Protein AF-C2ESM5-F1 (afdb_monomer_lite)

Structure (mmCIF, N/CA/C/O backbone):
data_AF-C2ESM5-F1
#
_entry.id   AF-C2ESM5-F1
#
loop_
_atom_site.group_PDB
_atom_site.id
_atom_site.type_symbol
_atom_site.label_atom_id
_atom_site.label_alt_id
_atom_site.label_comp_id
_atom_site.label_asym_id
_atom_site.label_entity_id
_atom_site.label_seq_id
_atom_site.pdbx_PDB_ins_code
_atom_site.Cartn_x
_atom_site.Cartn_y
_atom_site.Cartn_z
_atom_site.occupancy
_atom_site.B_iso_or_equiv
_atom_site.auth_seq_id
_atom_site.auth_comp_id
_atom_site.auth_asym_id
_atom_site.auth_atom_id
_atom_site.pdbx_PDB_model_num
ATOM 1 N N . GLU A 1 1 ? 14.177 3.816 -12.856 1.00 39.50 1 GLU A N 1
ATOM 2 C CA . GLU A 1 1 ? 12.996 2.962 -13.082 1.00 39.50 1 GLU A CA 1
ATOM 3 C C . GLU A 1 1 ? 13.364 1.486 -13.180 1.00 39.50 1 GLU A C 1
ATOM 5 O O . GLU A 1 1 ? 13.069 0.738 -12.259 1.00 39.50 1 GLU A O 1
ATOM 10 N N . ILE A 1 2 ? 14.158 1.092 -14.179 1.00 38.25 2 ILE A N 1
ATOM 11 C CA . ILE A 1 2 ? 14.708 -0.271 -14.334 1.00 38.25 2 ILE A CA 1
ATOM 12 C C . ILE A 1 2 ? 15.384 -0.788 -13.052 1.00 38.25 2 ILE A C 1
ATOM 14 O O . ILE A 1 2 ? 15.020 -1.842 -12.547 1.00 38.25 2 ILE A O 1
ATOM 18 N N . THR A 1 3 ? 16.291 -0.007 -12.456 1.00 39.34 3 THR A N 1
ATOM 19 C CA . THR A 1 3 ? 16.973 -0.348 -11.191 1.00 39.34 3 THR A CA 1
ATOM 20 C C . THR A 1 3 ? 16.006 -0.609 -10.033 1.00 39.34 3 THR A C 1
ATOM 22 O O . THR A 1 3 ? 16.264 -1.469 -9.200 1.00 39.34 3 THR A O 1
ATOM 25 N N . LYS A 1 4 ? 14.874 0.103 -9.986 1.00 45.97 4 LYS A N 1
ATOM 26 C CA . LYS A 1 4 ? 13.872 -0.027 -8.917 1.00 45.97 4 LYS A CA 1
ATOM 27 C C . LYS A 1 4 ? 12.999 -1.266 -9.112 1.00 45.97 4 LYS A C 1
ATOM 29 O O . LYS A 1 4 ? 12.743 -1.984 -8.154 1.00 45.97 4 LYS A O 1
ATOM 34 N N . ARG A 1 5 ? 12.614 -1.560 -10.357 1.00 46.03 5 ARG A N 1
ATOM 35 C CA . ARG A 1 5 ? 11.872 -2.779 -10.722 1.00 46.03 5 ARG A CA 1
ATOM 36 C C . ARG A 1 5 ? 12.695 -4.039 -10.467 1.00 46.03 5 ARG A C 1
ATOM 38 O O . ARG A 1 5 ? 12.183 -5.011 -9.931 1.00 46.03 5 ARG A O 1
ATOM 45 N N . VAL A 1 6 ? 13.986 -3.986 -10.778 1.00 47.25 6 VAL A N 1
ATOM 46 C CA . VAL A 1 6 ? 14.936 -5.058 -10.470 1.00 47.25 6 VAL A CA 1
ATOM 47 C C . VAL A 1 6 ? 15.104 -5.247 -8.956 1.00 47.25 6 VAL A C 1
ATOM 49 O O . VAL A 1 6 ? 15.044 -6.376 -8.480 1.00 47.25 6 VAL A O 1
ATOM 52 N N . TYR A 1 7 ? 15.212 -4.150 -8.199 1.00 42.75 7 TYR A N 1
ATOM 53 C CA . TYR A 1 7 ? 15.264 -4.185 -6.736 1.00 42.75 7 TYR A CA 1
ATOM 54 C C . TYR A 1 7 ? 14.009 -4.828 -6.117 1.00 42.75 7 TYR A C 1
ATOM 56 O O . TYR A 1 7 ? 14.129 -5.649 -5.216 1.00 42.75 7 TYR A O 1
ATOM 64 N N . TYR A 1 8 ? 12.810 -4.531 -6.623 1.00 40.31 8 TYR A N 1
ATOM 65 C CA . TYR A 1 8 ? 11.554 -5.091 -6.104 1.00 40.31 8 TYR A CA 1
ATOM 66 C C . TYR A 1 8 ? 11.393 -6.599 -6.381 1.00 40.31 8 TYR A C 1
ATOM 68 O O . TYR A 1 8 ? 11.046 -7.359 -5.481 1.00 40.31 8 TYR A O 1
ATOM 76 N N . LEU A 1 9 ? 11.737 -7.058 -7.593 1.00 43.22 9 LEU A N 1
ATOM 77 C CA . LEU A 1 9 ? 11.707 -8.485 -7.962 1.00 43.22 9 LEU A CA 1
ATOM 78 C C . LEU A 1 9 ? 12.625 -9.351 -7.074 1.00 43.22 9 LEU A C 1
ATOM 80 O O . LEU A 1 9 ? 12.393 -10.548 -6.932 1.00 43.22 9 LEU A O 1
ATOM 84 N N . SER A 1 10 ? 13.654 -8.750 -6.465 1.00 37.94 10 SER A N 1
ATOM 85 C CA . SER A 1 10 ? 14.583 -9.435 -5.557 1.00 37.94 10 SER A CA 1
ATOM 86 C C . SER A 1 10 ? 14.036 -9.676 -4.140 1.00 37.94 10 SER A C 1
ATOM 88 O O . SER A 1 10 ? 14.594 -10.503 -3.423 1.00 37.94 10 SER A O 1
ATOM 90 N N . PHE A 1 11 ? 12.957 -8.984 -3.743 1.00 35.16 11 PHE A N 1
ATOM 91 C CA . PHE A 1 11 ? 12.347 -9.097 -2.410 1.00 35.16 11 PHE A CA 1
ATOM 92 C C . PHE A 1 11 ? 11.168 -10.078 -2.349 1.00 35.16 11 PHE A C 1
ATOM 94 O O . PHE A 1 11 ? 10.986 -10.713 -1.314 1.00 35.16 11 PHE A O 1
ATOM 101 N N . GLU A 1 12 ? 10.372 -10.207 -3.416 1.00 32.41 12 GLU A N 1
ATOM 102 C CA . GLU A 1 12 ? 9.127 -10.998 -3.370 1.00 32.41 12 GLU A CA 1
ATOM 103 C C . GLU A 1 12 ? 9.274 -12.463 -3.797 1.00 32.41 12 GLU A C 1
ATOM 105 O O . GLU A 1 12 ? 8.459 -13.295 -3.406 1.00 32.41 12 GLU A O 1
ATOM 110 N N . ALA A 1 13 ? 10.334 -12.826 -4.521 1.00 36.44 13 ALA A N 1
ATOM 111 C CA . ALA A 1 13 ? 10.610 -14.228 -4.814 1.00 36.44 13 ALA A CA 1
ATOM 112 C C . ALA A 1 13 ? 11.201 -14.910 -3.566 1.00 36.44 13 ALA A C 1
ATOM 114 O O . ALA A 1 13 ? 12.369 -14.711 -3.221 1.00 36.44 13 ALA A O 1
ATOM 115 N N . GLY A 1 14 ? 10.385 -15.707 -2.870 1.00 35.06 14 GLY A N 1
ATOM 116 C CA . GLY A 1 14 ? 10.792 -16.434 -1.668 1.00 35.06 14 GLY A CA 1
ATOM 117 C C . GLY A 1 14 ? 12.048 -17.281 -1.901 1.00 35.06 14 GLY A C 1
ATOM 118 O O . GLY A 1 14 ? 12.053 -18.220 -2.697 1.00 35.06 14 GLY A O 1
ATOM 119 N N . TRP A 1 15 ? 13.127 -16.954 -1.188 1.00 36.97 15 TRP A N 1
ATOM 120 C CA . TRP A 1 15 ? 14.398 -17.672 -1.266 1.00 36.97 15 TRP A CA 1
ATOM 121 C C . TRP A 1 15 ? 14.237 -19.114 -0.760 1.00 36.97 15 TRP A C 1
ATOM 123 O O . TRP A 1 15 ? 13.914 -19.345 0.406 1.00 36.97 15 TRP A O 1
ATOM 133 N N . LEU A 1 16 ? 14.487 -20.102 -1.624 1.00 43.94 16 LEU A N 1
ATOM 134 C CA . LEU A 1 16 ? 14.562 -21.511 -1.226 1.00 43.94 16 LEU A CA 1
ATOM 135 C C . LEU A 1 16 ? 15.959 -21.844 -0.669 1.00 43.94 16 LEU A C 1
ATOM 137 O O . LEU A 1 16 ? 16.937 -21.247 -1.118 1.00 43.94 16 LEU A O 1
ATOM 141 N N . PRO A 1 17 ? 16.092 -22.810 0.260 1.00 41.88 17 PRO A N 1
ATOM 142 C CA . PRO A 1 17 ? 17.395 -23.294 0.719 1.00 41.88 17 PRO A CA 1
ATOM 143 C C . PRO A 1 17 ? 18.265 -23.786 -0.456 1.00 41.88 17 PRO A C 1
ATOM 145 O O . PRO A 1 17 ? 17.702 -24.393 -1.370 1.00 41.88 17 PRO A O 1
ATOM 148 N N . PRO A 1 18 ? 19.594 -23.559 -0.461 1.00 45.59 18 PRO A N 1
ATOM 149 C CA . PRO A 1 18 ? 20.485 -23.824 -1.604 1.00 45.59 18 PRO A CA 1
ATOM 150 C C . PRO A 1 18 ? 20.344 -25.222 -2.220 1.00 45.59 18 PRO A C 1
ATOM 152 O O . PRO A 1 18 ? 20.341 -25.385 -3.434 1.00 45.59 18 PRO A O 1
ATOM 155 N N . GLU A 1 19 ? 20.155 -26.235 -1.383 1.00 50.03 19 GLU A N 1
ATOM 156 C CA . GLU A 1 19 ? 19.961 -27.636 -1.757 1.00 50.03 19 GLU A CA 1
ATOM 157 C C . GLU A 1 19 ? 18.614 -27.932 -2.438 1.00 50.03 19 GLU A C 1
ATOM 159 O O . GLU A 1 19 ? 18.457 -28.965 -3.087 1.00 50.03 19 GLU A O 1
ATOM 164 N N . LYS A 1 20 ? 17.638 -27.029 -2.306 1.00 47.56 20 LYS A N 1
ATOM 165 C CA . LYS A 1 20 ? 16.335 -27.072 -2.988 1.00 47.56 20 LYS A CA 1
ATOM 166 C C . LYS A 1 20 ? 16.277 -26.128 -4.187 1.00 47.56 20 LYS A C 1
ATOM 168 O O . LYS A 1 20 ? 15.258 -26.080 -4.876 1.00 47.56 20 LYS A O 1
ATOM 173 N N . GLN A 1 21 ? 17.347 -25.380 -4.445 1.00 48.19 21 GLN A N 1
ATOM 174 C CA . GLN A 1 21 ? 17.435 -24.526 -5.615 1.00 48.19 21 GLN A CA 1
ATOM 175 C C . GLN A 1 21 ? 17.804 -25.373 -6.837 1.00 48.19 21 GLN A C 1
ATOM 177 O O . GLN A 1 21 ? 18.816 -26.066 -6.867 1.00 48.19 21 GLN A O 1
ATOM 182 N N . LYS A 1 22 ? 16.964 -25.313 -7.877 1.00 40.19 22 LYS A N 1
ATOM 183 C CA . LYS A 1 22 ? 17.134 -26.073 -9.130 1.00 40.19 22 LYS A CA 1
ATOM 184 C C . LYS A 1 22 ? 18.433 -25.729 -9.881 1.00 40.19 22 LYS A C 1
ATOM 186 O O . LYS A 1 22 ? 18.884 -26.515 -10.710 1.00 40.19 22 LYS A O 1
ATOM 191 N N . TYR A 1 23 ? 19.034 -24.575 -9.589 1.00 41.31 23 TYR A N 1
ATOM 192 C CA . TYR A 1 23 ? 20.282 -24.089 -10.173 1.00 41.31 23 TYR A CA 1
ATOM 193 C C . TYR A 1 23 ? 21.218 -23.571 -9.070 1.00 41.31 23 TYR A C 1
ATOM 195 O O . TYR A 1 23 ? 20.756 -23.138 -8.018 1.00 41.31 23 TYR A O 1
ATOM 203 N N . ASN A 1 24 ? 22.536 -23.607 -9.297 1.00 44.03 24 ASN A N 1
ATOM 204 C CA . ASN A 1 24 ? 23.520 -23.132 -8.322 1.00 44.03 24 ASN A CA 1
ATOM 205 C C . ASN A 1 24 ? 23.607 -21.598 -8.333 1.00 44.03 24 ASN A C 1
ATOM 207 O O . ASN A 1 24 ? 24.351 -21.003 -9.115 1.00 44.03 24 ASN A O 1
ATOM 211 N N . TYR A 1 25 ? 22.863 -20.966 -7.432 1.00 44.00 25 TYR A N 1
ATOM 212 C CA . TYR A 1 25 ? 22.854 -19.518 -7.252 1.00 44.00 25 TYR A CA 1
ATOM 213 C C . TYR A 1 25 ? 23.960 -19.003 -6.314 1.00 44.00 25 TYR A C 1
ATOM 215 O O . TYR A 1 25 ? 23.991 -17.813 -6.015 1.00 44.00 25 TYR A O 1
ATOM 223 N N . GLY A 1 26 ? 24.928 -19.838 -5.904 1.00 41.69 26 GLY A N 1
ATOM 224 C CA . GLY A 1 26 ? 26.136 -19.386 -5.191 1.00 41.69 26 GLY A CA 1
ATOM 225 C C . GLY A 1 26 ? 26.963 -18.361 -5.984 1.00 41.69 26 GLY A C 1
ATOM 226 O O . GLY A 1 26 ? 27.723 -17.590 -5.411 1.00 41.69 26 GLY A O 1
ATOM 227 N N . ILE A 1 27 ? 26.739 -18.285 -7.299 1.00 39.19 27 ILE A N 1
ATOM 228 C CA . ILE A 1 27 ? 27.307 -17.286 -8.216 1.00 39.19 27 ILE A CA 1
ATOM 229 C C . ILE A 1 27 ? 26.660 -15.892 -8.016 1.00 39.19 27 ILE A C 1
ATOM 231 O O . ILE A 1 27 ? 27.228 -14.881 -8.417 1.00 39.19 27 ILE A O 1
ATOM 235 N N . LEU A 1 28 ? 25.499 -15.810 -7.351 1.00 41.00 28 LEU A N 1
ATOM 236 C CA . LEU A 1 28 ? 24.749 -14.576 -7.068 1.00 41.00 28 LEU A CA 1
ATOM 237 C C . LEU A 1 28 ? 25.137 -13.902 -5.740 1.00 41.00 28 LEU A C 1
ATOM 239 O O . LEU A 1 28 ? 24.476 -12.952 -5.319 1.00 41.00 28 LEU A O 1
ATOM 243 N N . GLN A 1 29 ? 26.220 -14.349 -5.090 1.00 42.16 29 GLN A N 1
ATOM 244 C CA . GLN A 1 29 ? 26.733 -13.756 -3.847 1.00 42.16 29 GLN A CA 1
ATOM 245 C C . GLN A 1 29 ? 27.187 -12.289 -3.981 1.00 42.16 29 GLN A C 1
ATOM 247 O O . GLN A 1 29 ? 27.444 -11.655 -2.964 1.00 42.16 29 GLN A O 1
ATOM 252 N N . ASN A 1 30 ? 27.209 -11.709 -5.188 1.00 43.78 30 ASN A N 1
ATOM 253 C CA . ASN A 1 30 ? 27.443 -10.281 -5.401 1.00 43.78 30 ASN A CA 1
ATOM 254 C C . ASN A 1 30 ? 26.288 -9.640 -6.193 1.00 43.78 30 ASN A C 1
ATOM 256 O O . ASN A 1 30 ? 26.300 -9.571 -7.416 1.00 43.78 30 ASN A O 1
ATOM 260 N N . ASN A 1 31 ? 25.290 -9.175 -5.437 1.00 47.72 31 ASN A N 1
ATOM 261 C CA . ASN A 1 31 ? 24.184 -8.284 -5.809 1.00 47.72 31 ASN A CA 1
ATOM 262 C C . ASN A 1 31 ? 23.384 -8.673 -7.076 1.00 47.72 31 ASN A C 1
ATOM 264 O O . ASN A 1 31 ? 23.619 -8.176 -8.176 1.00 47.72 31 ASN A O 1
ATOM 268 N N . ILE A 1 32 ? 22.356 -9.508 -6.884 1.00 51.06 32 ILE A N 1
ATOM 269 C CA . ILE A 1 32 ? 21.339 -9.915 -7.880 1.00 51.06 32 ILE A CA 1
ATOM 270 C C . ILE A 1 32 ? 20.822 -8.736 -8.720 1.00 51.06 32 ILE A C 1
ATOM 272 O O . ILE A 1 32 ? 20.601 -8.871 -9.928 1.00 51.06 32 ILE A O 1
ATOM 276 N N . ASN A 1 33 ? 20.697 -7.562 -8.098 1.00 52.62 33 ASN A N 1
ATOM 277 C CA . ASN A 1 33 ? 20.173 -6.374 -8.753 1.00 52.62 33 ASN A CA 1
ATOM 278 C C . ASN A 1 33 ? 21.086 -5.855 -9.865 1.00 52.62 33 ASN A C 1
ATOM 280 O O . ASN A 1 33 ? 20.608 -5.389 -10.895 1.00 52.62 33 ASN A O 1
ATOM 284 N N . ASP A 1 34 ? 22.397 -5.992 -9.700 1.00 52.31 34 ASP A N 1
ATOM 285 C CA . ASP A 1 34 ? 23.376 -5.512 -10.669 1.00 52.31 34 ASP A CA 1
ATOM 286 C C . ASP A 1 34 ? 23.364 -6.352 -11.949 1.00 52.31 34 ASP A C 1
ATOM 288 O O . ASP A 1 34 ? 23.527 -5.821 -13.046 1.00 52.31 34 ASP A O 1
ATOM 292 N N . HIS A 1 35 ? 23.151 -7.663 -11.829 1.00 58.19 35 HIS A N 1
ATOM 293 C CA . HIS A 1 35 ? 23.185 -8.582 -12.964 1.00 58.19 35 HIS A CA 1
ATOM 294 C C . HIS A 1 35 ? 21.905 -8.551 -13.793 1.00 58.19 35 HIS A C 1
ATOM 296 O O . HIS A 1 35 ? 21.992 -8.489 -15.018 1.00 58.19 35 HIS A O 1
ATOM 302 N N . ILE A 1 36 ? 20.730 -8.522 -13.154 1.00 63.62 36 ILE A N 1
ATOM 303 C CA . ILE A 1 36 ? 19.463 -8.345 -13.878 1.00 63.62 36 ILE A CA 1
ATOM 304 C C . ILE A 1 36 ? 19.449 -6.965 -14.544 1.00 63.62 36 ILE A C 1
ATOM 306 O O . ILE A 1 36 ? 19.093 -6.855 -15.713 1.00 63.62 36 ILE A O 1
ATOM 310 N N . TYR A 1 37 ? 19.919 -5.925 -13.849 1.00 58.34 37 TYR A N 1
ATOM 311 C CA . TYR A 1 37 ? 20.065 -4.595 -14.434 1.00 58.34 37 TYR A CA 1
ATOM 312 C C . TYR A 1 37 ? 20.996 -4.601 -15.655 1.00 58.34 37 TYR A C 1
ATOM 314 O O . TYR A 1 37 ? 20.597 -4.140 -16.722 1.00 58.34 37 TYR A O 1
ATOM 322 N N . LYS A 1 38 ? 22.204 -5.172 -15.540 1.00 60.78 38 LYS A N 1
ATOM 323 C CA . LYS A 1 38 ? 23.158 -5.279 -16.659 1.00 60.78 38 LYS A CA 1
ATOM 324 C C . LYS A 1 38 ? 22.580 -6.072 -17.832 1.00 60.78 38 LYS A C 1
ATOM 326 O O . LYS A 1 38 ? 22.761 -5.655 -18.970 1.00 60.78 38 LYS A O 1
ATOM 331 N N . ALA A 1 39 ? 21.862 -7.164 -17.567 1.00 69.00 39 ALA A N 1
ATOM 332 C CA . ALA A 1 39 ? 21.212 -7.967 -18.599 1.00 69.00 39 ALA A CA 1
ATOM 333 C C . ALA A 1 39 ? 20.108 -7.181 -19.320 1.00 69.00 39 ALA A C 1
ATOM 335 O O . ALA A 1 39 ? 20.087 -7.143 -20.546 1.00 69.00 39 ALA A O 1
ATOM 336 N N . VAL A 1 40 ? 19.237 -6.495 -18.572 1.00 69.88 40 VAL A N 1
ATOM 337 C CA . VAL A 1 40 ? 18.167 -5.676 -19.157 1.00 69.88 40 VAL A CA 1
ATOM 338 C C . VAL A 1 40 ? 18.746 -4.526 -19.979 1.00 69.88 40 VAL A C 1
ATOM 340 O O . VAL A 1 40 ? 18.293 -4.297 -21.094 1.00 69.88 40 VAL A O 1
ATOM 343 N N . VAL A 1 41 ? 19.768 -3.829 -19.473 1.00 61.31 41 VAL A N 1
ATOM 344 C CA . VAL A 1 41 ? 20.436 -2.731 -20.194 1.00 61.31 41 VAL A CA 1
ATOM 345 C C . VAL A 1 41 ? 21.132 -3.233 -21.458 1.00 61.31 41 VAL A C 1
ATOM 347 O O . VAL A 1 41 ? 21.043 -2.586 -22.500 1.00 61.31 41 VAL A O 1
ATOM 350 N N . TYR A 1 42 ? 21.808 -4.381 -21.390 1.00 71.69 42 TYR A N 1
ATOM 351 C CA . TYR A 1 42 ? 22.447 -4.994 -22.551 1.00 71.69 42 TYR A CA 1
ATOM 352 C C . TYR A 1 42 ? 21.422 -5.320 -23.645 1.00 71.69 42 TYR A C 1
ATOM 354 O O . TYR A 1 42 ? 21.582 -4.876 -24.780 1.00 71.69 42 TYR A O 1
ATOM 362 N N . GLU A 1 43 ? 20.344 -6.021 -23.293 1.00 75.25 43 GLU A N 1
ATOM 363 C CA . GLU A 1 43 ? 19.262 -6.380 -24.218 1.00 75.25 43 GLU A CA 1
ATOM 364 C C . GLU A 1 43 ? 18.551 -5.148 -24.785 1.00 75.25 43 GLU A C 1
ATOM 366 O O . GLU A 1 43 ? 18.236 -5.097 -25.973 1.00 75.25 43 GLU A O 1
ATOM 371 N N . LEU A 1 44 ? 18.338 -4.124 -23.955 1.00 69.69 44 LEU A N 1
ATOM 372 C CA . LEU A 1 44 ? 17.719 -2.875 -24.381 1.00 69.69 44 LEU A CA 1
ATOM 373 C C . LEU A 1 44 ? 18.590 -2.169 -25.424 1.00 69.69 44 LEU A C 1
ATOM 375 O O . LEU A 1 44 ? 18.081 -1.777 -26.469 1.00 69.69 44 LEU A O 1
ATOM 379 N N . ASN A 1 45 ? 19.901 -2.074 -25.189 1.00 65.44 45 ASN A N 1
ATOM 380 C CA . ASN A 1 45 ? 20.834 -1.486 -26.150 1.00 65.44 45 ASN A CA 1
ATOM 381 C C . ASN A 1 45 ? 20.862 -2.256 -27.475 1.00 65.44 45 ASN A C 1
ATOM 383 O O . ASN A 1 45 ? 20.897 -1.631 -28.528 1.00 65.44 45 ASN A O 1
ATOM 387 N N . GLN A 1 46 ? 20.812 -3.592 -27.448 1.00 76.56 46 GLN A N 1
ATOM 388 C CA . GLN A 1 46 ? 20.755 -4.388 -28.680 1.00 76.56 46 GLN A CA 1
ATOM 389 C C . GLN A 1 46 ? 19.476 -4.114 -29.485 1.00 76.56 46 GLN A C 1
ATOM 391 O O . GLN A 1 46 ? 19.535 -3.976 -30.705 1.00 76.56 46 GLN A O 1
ATOM 396 N N . ARG A 1 47 ? 18.324 -3.996 -28.812 1.00 76.62 47 ARG A N 1
ATOM 397 C CA . ARG A 1 47 ? 17.026 -3.770 -29.472 1.00 76.62 47 ARG A CA 1
ATOM 398 C C . ARG A 1 47 ? 16.855 -2.342 -29.978 1.00 76.62 47 ARG A C 1
ATOM 400 O O . ARG A 1 47 ? 16.320 -2.152 -31.061 1.00 76.62 47 ARG A O 1
ATOM 407 N N . LEU A 1 48 ? 17.351 -1.350 -29.240 1.00 71.06 48 LEU A N 1
ATOM 408 C CA . LEU A 1 48 ? 17.282 0.058 -29.646 1.00 71.06 48 LEU A CA 1
ATOM 409 C C . LEU A 1 48 ? 18.102 0.361 -30.909 1.00 71.06 48 LEU A C 1
ATOM 411 O O . LEU A 1 48 ? 17.792 1.315 -31.613 1.00 71.06 48 LEU A O 1
ATOM 415 N N . VAL A 1 49 ? 19.133 -0.436 -31.211 1.00 73.44 49 VAL A N 1
ATOM 416 C CA . VAL A 1 49 ? 19.942 -0.270 -32.432 1.00 73.44 49 VAL A CA 1
ATOM 417 C C . VAL A 1 49 ? 19.158 -0.638 -33.696 1.00 73.44 49 VAL A C 1
ATOM 419 O O . VAL A 1 49 ? 19.429 -0.075 -34.750 1.00 73.44 49 VAL A O 1
ATOM 422 N N . ASN A 1 50 ? 18.184 -1.547 -33.596 1.00 77.12 50 ASN A N 1
ATOM 423 C CA . ASN A 1 50 ? 17.380 -2.029 -34.720 1.00 77.12 50 ASN A CA 1
ATOM 424 C C . ASN A 1 50 ? 15.911 -2.166 -34.295 1.00 77.12 50 ASN A C 1
ATOM 426 O O . ASN A 1 50 ? 15.422 -3.277 -34.072 1.00 77.12 50 ASN A O 1
ATOM 430 N N . LEU A 1 51 ? 15.217 -1.035 -34.172 1.00 76.44 51 LEU A N 1
ATOM 431 C CA . LEU A 1 51 ? 13.795 -1.025 -33.840 1.00 76.44 51 LEU A CA 1
ATOM 432 C C . LEU A 1 51 ? 12.950 -1.457 -35.040 1.00 76.44 51 LEU A C 1
ATOM 434 O O . LEU A 1 51 ? 13.182 -1.038 -36.174 1.00 76.44 51 LEU A O 1
ATOM 438 N N . SER A 1 52 ? 11.954 -2.305 -34.788 1.00 83.94 52 SER A N 1
ATOM 439 C CA . SER A 1 52 ? 10.884 -2.528 -35.758 1.00 83.94 52 SER A CA 1
ATOM 440 C C . SER A 1 52 ? 9.873 -1.379 -35.688 1.00 83.94 52 SER A C 1
ATOM 442 O O . SER A 1 52 ? 9.724 -0.756 -34.641 1.00 83.94 52 SER A O 1
ATOM 444 N N . GLY A 1 53 ? 9.111 -1.134 -36.760 1.00 80.81 53 GLY A N 1
ATOM 445 C CA . GLY A 1 53 ? 8.064 -0.098 -36.738 1.00 80.81 53 GLY A CA 1
ATOM 446 C C . GLY A 1 53 ? 6.980 -0.330 -35.669 1.00 80.81 53 GLY A C 1
ATOM 447 O O . GLY A 1 53 ? 6.376 0.621 -35.188 1.00 80.81 53 GLY A O 1
ATOM 448 N N . LEU A 1 54 ? 6.770 -1.586 -35.254 1.00 83.75 54 LEU A N 1
ATOM 449 C CA . LEU A 1 54 ? 5.919 -1.937 -34.110 1.00 83.75 54 LEU A CA 1
ATOM 450 C C . LEU A 1 54 ? 6.558 -1.521 -32.780 1.00 83.75 54 LEU A C 1
ATOM 452 O O . LEU A 1 54 ? 5.885 -0.918 -31.954 1.00 83.75 54 LEU A O 1
ATOM 456 N N . ASP A 1 55 ? 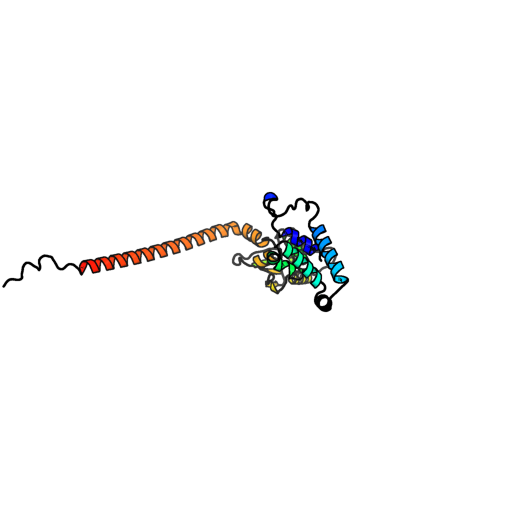7.852 -1.795 -32.585 1.00 74.88 55 ASP A N 1
ATOM 457 C CA . ASP A 1 55 ? 8.552 -1.384 -31.362 1.00 74.88 55 ASP A CA 1
ATOM 458 C C . ASP A 1 55 ? 8.655 0.153 -31.263 1.00 74.88 55 ASP A C 1
ATOM 460 O O . ASP A 1 55 ? 8.593 0.700 -30.166 1.00 74.88 55 ASP A O 1
ATOM 464 N N . GLU A 1 56 ? 8.778 0.865 -32.390 1.00 71.00 56 GLU A N 1
ATOM 465 C CA . GLU A 1 56 ? 8.733 2.334 -32.425 1.00 71.00 56 GLU A CA 1
ATOM 466 C C . GLU A 1 56 ? 7.372 2.872 -31.970 1.00 71.00 56 GLU A C 1
ATOM 468 O O . GLU A 1 56 ? 7.317 3.781 -31.142 1.00 71.00 56 GLU A O 1
ATOM 473 N N . GLN A 1 57 ? 6.277 2.292 -32.468 1.00 72.69 57 GLN A N 1
ATOM 474 C CA . GLN A 1 57 ? 4.924 2.674 -32.070 1.00 72.69 57 GLN A CA 1
ATOM 475 C C . GLN A 1 57 ? 4.662 2.369 -30.586 1.00 72.69 57 GLN A C 1
ATOM 477 O O . GLN A 1 57 ? 4.201 3.241 -29.851 1.00 72.69 57 GLN A O 1
ATOM 482 N N . ASP A 1 58 ? 5.048 1.179 -30.119 1.00 70.50 58 ASP A N 1
ATOM 483 C CA . ASP A 1 58 ? 4.917 0.780 -28.715 1.00 70.50 58 ASP A CA 1
ATOM 484 C C . ASP A 1 58 ? 5.739 1.680 -27.776 1.00 70.50 58 ASP A C 1
ATOM 486 O O . ASP A 1 58 ? 5.342 1.907 -26.634 1.00 70.50 58 ASP A O 1
ATOM 490 N N . LEU A 1 59 ? 6.891 2.195 -28.220 1.00 62.09 59 LEU A N 1
ATOM 491 C CA . LEU A 1 59 ? 7.702 3.151 -27.457 1.00 62.09 59 LEU A CA 1
ATOM 492 C C . LEU A 1 59 ? 7.085 4.554 -27.400 1.00 62.09 59 LEU A C 1
ATOM 494 O O . LEU A 1 59 ? 7.274 5.250 -26.401 1.00 62.09 59 LEU A O 1
ATOM 498 N N . VAL A 1 60 ? 6.384 4.979 -28.455 1.00 59.03 60 VAL A N 1
ATOM 499 C CA . VAL A 1 60 ? 5.651 6.255 -28.477 1.00 59.03 60 VAL A CA 1
ATOM 500 C C . VAL A 1 60 ? 4.492 6.218 -27.481 1.00 59.03 60 VAL A C 1
ATOM 502 O O . VAL A 1 60 ? 4.308 7.176 -26.729 1.00 59.03 60 VAL A O 1
ATOM 505 N N . ASP A 1 61 ? 3.758 5.107 -27.441 1.00 58.69 61 ASP A N 1
ATOM 506 C CA . ASP A 1 61 ? 2.611 4.928 -26.547 1.00 58.69 61 ASP A CA 1
ATOM 507 C C . ASP A 1 61 ? 3.041 4.618 -25.099 1.00 58.69 61 ASP A C 1
ATOM 509 O O . ASP A 1 61 ? 2.414 5.067 -24.136 1.00 58.69 61 ASP A O 1
ATOM 513 N N . ASP A 1 62 ? 4.141 3.880 -24.926 1.00 62.22 62 ASP A N 1
ATOM 514 C CA . ASP A 1 62 ? 4.755 3.566 -23.639 1.00 62.22 62 ASP A CA 1
ATOM 515 C C . ASP A 1 62 ? 6.279 3.435 -23.762 1.00 62.22 62 ASP A C 1
ATOM 517 O O . ASP A 1 62 ? 6.818 2.393 -24.132 1.00 62.22 62 ASP A O 1
ATOM 521 N N . TYR A 1 63 ? 7.010 4.457 -23.323 1.00 62.38 63 TYR A N 1
ATOM 522 C CA . TYR A 1 63 ? 8.475 4.458 -23.378 1.00 62.38 63 TYR A CA 1
ATOM 523 C C . TYR A 1 63 ? 9.147 3.324 -22.565 1.00 62.38 63 TYR A C 1
ATOM 525 O O . TYR A 1 63 ? 10.346 3.082 -22.721 1.00 62.38 63 TYR A O 1
ATOM 533 N N . LEU A 1 64 ? 8.413 2.624 -21.684 1.00 65.50 64 LEU A N 1
ATOM 534 C CA . LEU A 1 64 ? 8.903 1.465 -20.926 1.00 65.50 64 LEU A CA 1
ATOM 535 C C . LEU A 1 64 ? 8.556 0.114 -21.571 1.00 65.50 64 LEU A C 1
ATOM 537 O O . LEU A 1 64 ? 8.957 -0.923 -21.029 1.00 65.50 64 LEU A O 1
ATOM 541 N N . SER A 1 65 ? 7.864 0.093 -22.709 1.00 73.50 65 SER A N 1
ATOM 542 C CA . SER A 1 65 ? 7.324 -1.112 -23.351 1.00 73.50 65 SER A CA 1
ATOM 543 C C . SER A 1 65 ? 8.403 -2.163 -23.621 1.00 73.50 65 SER A C 1
ATOM 545 O O . SER A 1 65 ? 8.296 -3.310 -23.172 1.00 73.50 65 SER A O 1
ATOM 547 N N . LEU A 1 66 ? 9.517 -1.757 -24.237 1.00 73.81 66 LEU A N 1
ATOM 548 C CA . LEU A 1 66 ? 10.668 -2.627 -24.501 1.00 73.81 66 LEU A CA 1
ATOM 549 C C . LEU A 1 66 ? 11.326 -3.152 -23.226 1.00 73.81 66 LEU A C 1
ATOM 551 O O . LEU A 1 66 ? 11.679 -4.328 -23.144 1.00 73.81 66 LEU A O 1
ATOM 555 N N . THR A 1 67 ? 11.459 -2.304 -22.207 1.00 74.19 67 THR A N 1
ATOM 556 C CA . THR A 1 67 ? 12.013 -2.720 -20.911 1.00 74.19 67 THR A CA 1
ATOM 557 C C . THR A 1 67 ? 11.123 -3.787 -20.277 1.00 74.19 67 THR A C 1
ATOM 559 O O . THR A 1 67 ? 11.623 -4.813 -19.815 1.00 74.19 67 THR A O 1
ATOM 562 N N . ARG A 1 68 ? 9.799 -3.581 -20.279 1.00 77.12 68 ARG A N 1
ATOM 563 C CA . ARG A 1 68 ? 8.836 -4.559 -19.755 1.00 77.12 68 ARG A CA 1
ATOM 564 C C . ARG A 1 68 ? 8.918 -5.877 -20.513 1.00 77.12 68 ARG A C 1
ATOM 566 O O . ARG A 1 68 ? 8.938 -6.927 -19.879 1.00 77.12 68 ARG A O 1
ATOM 573 N N . LYS A 1 69 ? 9.026 -5.832 -21.841 1.00 83.06 69 LYS A N 1
ATOM 574 C CA . LYS A 1 69 ? 9.187 -7.014 -22.700 1.00 83.06 69 LYS A CA 1
ATOM 575 C C . LYS A 1 69 ? 10.440 -7.816 -22.329 1.00 83.06 69 LYS A C 1
ATOM 577 O O . LYS A 1 69 ? 10.331 -9.007 -22.057 1.00 83.06 69 LYS A O 1
ATOM 582 N N . ILE A 1 70 ? 11.593 -7.157 -22.194 1.00 80.81 70 ILE A N 1
ATOM 583 C CA . ILE A 1 70 ? 12.857 -7.800 -21.792 1.00 80.81 70 ILE A CA 1
ATOM 584 C C . ILE A 1 70 ? 12.749 -8.429 -20.396 1.00 80.81 70 ILE A C 1
ATOM 586 O O . ILE A 1 70 ? 13.170 -9.566 -20.193 1.00 80.81 70 ILE A O 1
ATOM 590 N N . VAL A 1 71 ? 12.162 -7.716 -19.429 1.00 76.88 71 VAL A N 1
ATOM 591 C CA . VAL A 1 71 ? 11.977 -8.233 -18.063 1.00 76.88 71 VAL A CA 1
ATOM 592 C C . VAL A 1 71 ? 11.045 -9.447 -18.058 1.00 76.88 71 VAL A C 1
ATOM 594 O O . VAL A 1 71 ? 11.368 -10.448 -17.424 1.00 76.88 71 VAL A O 1
ATOM 597 N N . LYS A 1 72 ? 9.932 -9.411 -18.803 1.00 80.88 72 LYS A N 1
ATOM 598 C CA . LYS A 1 72 ? 9.020 -10.558 -18.949 1.00 80.88 72 LYS A CA 1
ATOM 599 C C . LYS A 1 72 ? 9.720 -11.768 -19.548 1.00 80.88 72 LYS A C 1
ATOM 601 O O . LYS A 1 72 ? 9.600 -12.858 -19.003 1.00 80.88 72 LYS A O 1
ATOM 606 N N . GLU A 1 73 ? 10.474 -11.581 -20.628 1.00 83.50 73 GLU A N 1
ATOM 607 C CA . GLU A 1 73 ? 11.243 -12.656 -21.261 1.00 83.50 73 GLU A CA 1
ATOM 608 C C . GLU A 1 73 ? 12.286 -13.249 -20.305 1.00 83.50 73 GLU A C 1
ATOM 610 O O . GLU A 1 73 ? 12.473 -14.465 -20.260 1.00 83.50 73 GLU A O 1
ATOM 615 N N . LEU A 1 74 ? 12.953 -12.405 -19.514 1.00 76.81 74 LEU A N 1
ATOM 616 C CA . LEU A 1 74 ? 13.914 -12.852 -18.513 1.00 76.81 74 LEU A CA 1
ATOM 617 C C . LEU A 1 74 ? 13.227 -13.674 -17.418 1.00 76.81 74 LEU A C 1
ATOM 619 O O . LEU A 1 74 ? 13.701 -14.755 -17.089 1.00 76.81 74 LEU A O 1
ATOM 623 N N . LEU A 1 75 ? 12.082 -13.225 -16.905 1.00 71.44 75 LEU A N 1
ATOM 6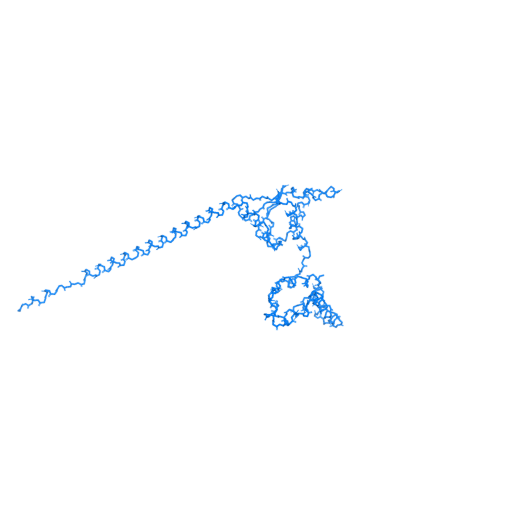24 C CA . LEU A 1 75 ? 11.325 -13.943 -15.875 1.00 71.44 75 LEU A CA 1
ATOM 625 C C . LEU A 1 75 ? 10.683 -15.232 -16.397 1.00 71.44 75 LEU A C 1
ATOM 627 O O . LEU A 1 75 ? 10.645 -16.226 -15.672 1.00 71.44 75 LEU A O 1
ATOM 631 N N . ALA A 1 76 ? 10.264 -15.260 -17.663 1.00 78.12 76 ALA A N 1
ATOM 632 C CA . ALA A 1 76 ? 9.789 -16.463 -18.341 1.00 78.12 76 ALA A CA 1
ATOM 633 C C . ALA A 1 76 ? 10.861 -17.561 -18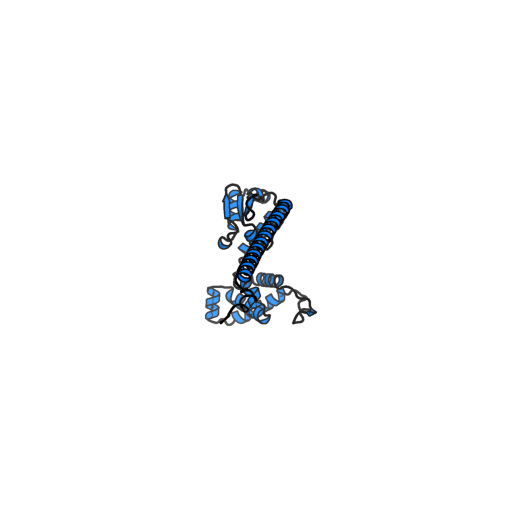.355 1.00 78.12 76 ALA A C 1
ATOM 635 O O . ALA A 1 76 ? 10.571 -18.713 -18.035 1.00 78.12 76 ALA A O 1
ATOM 636 N N . LYS A 1 77 ? 12.125 -17.200 -18.636 1.00 73.69 77 LYS A N 1
ATOM 637 C CA . LYS A 1 77 ? 13.265 -18.138 -18.601 1.00 73.69 77 LYS A CA 1
ATOM 638 C C . LYS A 1 77 ? 13.466 -18.779 -17.223 1.00 73.69 77 LYS A C 1
ATOM 640 O O . LYS A 1 77 ? 13.998 -19.884 -17.146 1.00 73.69 77 LYS A O 1
ATOM 645 N N . PHE A 1 78 ? 13.027 -18.113 -16.154 1.00 69.56 78 PHE A N 1
ATOM 646 C CA . PHE A 1 78 ? 13.100 -18.613 -14.779 1.00 69.56 78 PHE A CA 1
ATOM 647 C C . PHE A 1 78 ? 11.777 -19.194 -14.254 1.00 69.56 78 PHE A C 1
ATOM 649 O O . PHE A 1 78 ? 11.747 -19.672 -13.125 1.00 69.56 78 PHE A O 1
ATOM 656 N N . GLY A 1 79 ? 10.705 -19.202 -15.055 1.00 69.31 79 GLY A N 1
ATOM 657 C CA . GLY A 1 79 ? 9.389 -19.699 -14.638 1.00 69.31 79 GLY A CA 1
ATOM 658 C C . GLY A 1 79 ? 8.643 -18.788 -13.654 1.00 69.31 79 GLY A C 1
ATOM 659 O O . GLY A 1 79 ? 7.717 -19.251 -13.004 1.00 69.31 79 GLY A O 1
ATOM 660 N N . LEU A 1 80 ? 9.031 -17.513 -13.548 1.00 66.12 80 LEU A N 1
ATOM 661 C CA . LEU A 1 80 ? 8.473 -16.536 -12.594 1.00 66.12 80 LEU A CA 1
ATOM 662 C C . LEU A 1 80 ? 7.463 -15.568 -13.230 1.00 66.12 80 LEU A C 1
ATOM 664 O O . LEU A 1 80 ? 6.973 -14.647 -12.582 1.00 66.12 80 LEU A O 1
ATOM 668 N N . GLN A 1 81 ? 7.185 -15.727 -14.525 1.00 65.81 81 GLN A N 1
ATOM 669 C CA . GLN A 1 81 ? 6.372 -14.776 -15.280 1.00 65.81 81 GLN A CA 1
ATOM 670 C C . GLN A 1 81 ? 4.941 -14.662 -14.741 1.00 65.81 81 GLN A C 1
ATOM 672 O O . GLN A 1 81 ? 4.437 -13.547 -14.635 1.00 65.81 81 GLN A O 1
ATOM 677 N N . ASP A 1 82 ? 4.297 -15.783 -14.409 1.00 71.38 82 ASP A N 1
ATOM 678 C CA . ASP A 1 82 ? 2.907 -15.783 -13.938 1.00 71.38 82 ASP A CA 1
ATOM 679 C C . ASP A 1 82 ? 2.786 -15.261 -12.502 1.00 71.38 82 ASP A C 1
ATOM 681 O O . ASP A 1 82 ? 1.860 -14.513 -12.198 1.00 71.38 82 ASP A O 1
ATOM 685 N N . GLU A 1 83 ? 3.757 -15.591 -11.646 1.00 60.34 83 GLU A N 1
ATOM 686 C CA . GLU A 1 83 ? 3.826 -15.136 -10.253 1.00 60.34 83 GLU A CA 1
ATOM 687 C C . GLU A 1 83 ? 3.995 -13.613 -10.162 1.00 60.34 83 GLU A C 1
ATOM 689 O O . GLU A 1 83 ? 3.343 -12.954 -9.359 1.00 60.34 83 GLU A O 1
ATOM 694 N N . LEU A 1 84 ? 4.820 -13.034 -11.039 1.00 62.75 84 LEU A N 1
ATOM 695 C CA . LEU A 1 84 ? 5.200 -11.618 -10.975 1.00 62.75 84 LEU A CA 1
ATOM 696 C C . LEU A 1 84 ? 4.452 -10.749 -11.996 1.00 62.75 84 LEU A C 1
ATOM 698 O O . LEU A 1 84 ? 4.743 -9.558 -12.143 1.00 62.75 84 LEU A O 1
ATOM 702 N N . LYS A 1 85 ? 3.464 -11.317 -12.697 1.00 66.06 85 LYS A N 1
ATOM 703 C CA . LYS A 1 85 ? 2.703 -10.647 -13.758 1.00 66.06 85 LYS A CA 1
ATOM 704 C C . LYS A 1 85 ? 2.091 -9.320 -13.298 1.00 66.06 85 LYS A C 1
ATOM 706 O O . LYS A 1 85 ? 2.252 -8.309 -13.979 1.00 66.06 85 LYS A O 1
ATOM 711 N N . GLY A 1 86 ? 1.467 -9.302 -12.117 1.00 60.91 86 GLY A N 1
ATOM 712 C CA . GLY A 1 86 ? 0.835 -8.104 -11.546 1.00 60.91 86 GLY A CA 1
ATOM 713 C C . GLY A 1 86 ? 1.815 -6.964 -11.242 1.00 60.91 86 GLY A C 1
ATOM 714 O O . GLY A 1 86 ? 1.445 -5.798 -11.294 1.00 60.91 86 GLY A O 1
ATOM 715 N N . ILE A 1 87 ? 3.088 -7.275 -11.006 1.00 59.91 87 ILE A N 1
ATOM 716 C CA . ILE A 1 87 ? 4.125 -6.284 -10.682 1.00 59.91 87 ILE A CA 1
ATOM 717 C C . ILE A 1 87 ? 4.712 -5.670 -11.960 1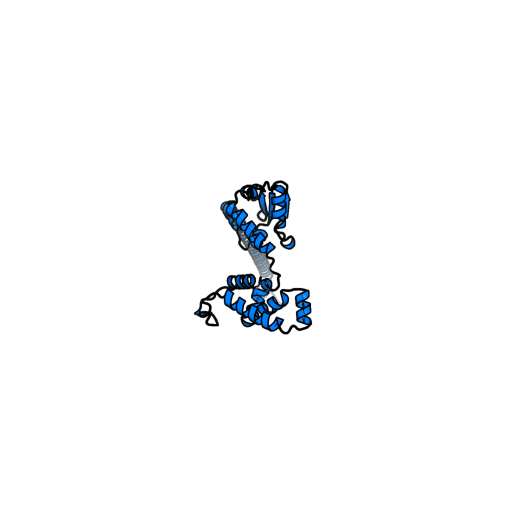.00 59.91 87 ILE A C 1
ATOM 719 O O . ILE A 1 87 ? 5.086 -4.498 -11.990 1.00 59.91 87 ILE A O 1
ATOM 723 N N . ILE A 1 88 ? 4.810 -6.458 -13.033 1.00 62.53 88 ILE A N 1
ATOM 724 C CA . ILE A 1 88 ? 5.467 -6.048 -14.283 1.00 62.53 88 ILE A CA 1
ATOM 725 C C . ILE A 1 88 ? 4.493 -5.334 -15.224 1.00 62.53 88 ILE A C 1
ATOM 727 O O . ILE A 1 88 ? 4.893 -4.422 -15.957 1.00 62.53 88 ILE A O 1
ATOM 731 N N . ASP A 1 89 ? 3.232 -5.771 -15.229 1.00 64.06 89 ASP A N 1
ATOM 732 C CA . ASP A 1 89 ? 2.195 -5.270 -16.133 1.00 64.06 89 ASP A CA 1
ATOM 733 C C . ASP A 1 89 ? 1.695 -3.881 -15.734 1.00 64.06 89 ASP A C 1
ATOM 735 O O . ASP A 1 89 ? 1.269 -3.111 -16.596 1.00 64.06 89 ASP A O 1
ATOM 739 N N . HIS A 1 90 ? 1.830 -3.508 -14.463 1.00 61.62 90 HIS A N 1
ATOM 740 C CA . HIS A 1 90 ? 1.507 -2.168 -14.001 1.00 61.62 90 HIS A CA 1
ATOM 741 C C . HIS A 1 90 ? 2.696 -1.214 -14.160 1.00 61.62 90 HIS A C 1
ATOM 743 O O . HIS A 1 90 ? 3.867 -1.563 -13.980 1.00 61.62 90 HIS A O 1
ATOM 749 N N . ASN A 1 91 ? 2.396 0.024 -14.556 1.00 56.28 91 ASN A N 1
ATOM 750 C CA . ASN A 1 91 ? 3.391 1.082 -14.507 1.00 56.28 91 ASN A CA 1
ATOM 751 C C . ASN A 1 91 ? 3.696 1.348 -13.038 1.00 56.28 91 ASN A C 1
ATOM 753 O O . ASN A 1 91 ? 2.802 1.708 -12.281 1.00 56.28 91 ASN A O 1
ATOM 757 N N . TYR A 1 92 ? 4.951 1.142 -12.639 1.00 58.28 92 TYR A N 1
ATOM 758 C CA . TYR A 1 92 ? 5.404 1.533 -11.312 1.00 58.28 92 TYR A CA 1
ATOM 759 C C . TYR A 1 92 ? 5.148 3.026 -11.132 1.00 58.28 92 TYR A C 1
ATOM 761 O O . TYR A 1 92 ? 5.728 3.873 -11.820 1.00 58.28 92 TYR A O 1
ATOM 769 N N . ASP A 1 93 ? 4.242 3.326 -10.214 1.00 65.62 93 ASP A N 1
ATOM 770 C CA . ASP A 1 93 ? 3.896 4.683 -9.862 1.00 65.62 93 ASP A CA 1
ATOM 771 C C . ASP A 1 93 ? 4.786 5.113 -8.692 1.00 65.62 93 ASP A C 1
ATOM 773 O O . ASP A 1 93 ? 4.530 4.832 -7.519 1.00 65.62 93 ASP A O 1
ATOM 777 N N . TYR A 1 94 ? 5.879 5.800 -9.032 1.00 62.47 94 TYR A N 1
ATOM 778 C CA . TYR A 1 94 ? 6.808 6.357 -8.050 1.00 62.47 94 TYR A CA 1
ATOM 779 C C . TYR A 1 94 ? 6.112 7.280 -7.044 1.00 62.47 94 TYR A C 1
ATOM 781 O O . TYR A 1 94 ? 6.541 7.367 -5.892 1.00 62.47 94 TYR A O 1
ATOM 789 N N . LYS A 1 95 ? 5.058 7.987 -7.468 1.00 68.62 95 LYS A N 1
ATOM 790 C CA . LYS A 1 95 ? 4.301 8.870 -6.584 1.00 68.62 95 LYS A CA 1
ATOM 791 C C . LYS A 1 95 ? 3.557 8.029 -5.553 1.00 68.62 95 LYS A C 1
ATOM 793 O O . LYS A 1 95 ? 3.665 8.325 -4.371 1.00 68.62 95 LYS A O 1
ATOM 798 N N . VAL A 1 96 ? 2.901 6.951 -5.976 1.00 76.19 96 VAL A N 1
ATOM 799 C CA . VAL A 1 96 ? 2.214 6.008 -5.077 1.00 76.19 96 VAL A CA 1
ATOM 800 C C . VAL A 1 96 ? 3.184 5.335 -4.101 1.00 76.19 96 VAL A C 1
ATOM 802 O O . VAL A 1 96 ? 2.913 5.309 -2.904 1.00 76.19 96 VAL A O 1
ATOM 805 N N . ASP A 1 97 ? 4.348 4.872 -4.561 1.00 72.06 97 ASP A N 1
ATOM 806 C CA . ASP A 1 97 ? 5.372 4.288 -3.678 1.00 72.06 97 ASP A CA 1
ATOM 807 C C . ASP A 1 97 ? 5.901 5.311 -2.658 1.00 72.06 97 ASP A C 1
ATOM 809 O O . ASP A 1 97 ? 5.998 5.044 -1.461 1.00 72.06 97 ASP A O 1
ATOM 813 N N . ARG A 1 98 ? 6.184 6.541 -3.090 1.00 75.81 98 ARG A N 1
ATOM 814 C CA . ARG A 1 98 ? 6.591 7.594 -2.155 1.00 75.81 98 ARG A CA 1
ATOM 815 C C . ARG A 1 98 ? 5.494 7.882 -1.131 1.00 75.81 98 ARG A C 1
ATOM 817 O O . ARG A 1 98 ? 5.788 7.972 0.057 1.00 75.81 98 ARG A O 1
ATOM 824 N N . ASN A 1 99 ? 4.248 7.971 -1.585 1.00 84.62 99 ASN A N 1
ATOM 825 C CA . ASN A 1 99 ? 3.082 8.219 -0.747 1.00 84.62 99 ASN A CA 1
ATOM 826 C C . ASN A 1 99 ? 2.892 7.125 0.312 1.00 84.62 99 ASN A C 1
ATOM 828 O O . ASN A 1 99 ? 2.657 7.453 1.476 1.00 84.62 99 ASN A O 1
ATOM 832 N N . ARG A 1 100 ? 3.051 5.844 -0.054 1.00 86.75 100 ARG A N 1
ATOM 833 C CA . ARG A 1 100 ? 2.934 4.720 0.890 1.00 86.75 100 ARG A CA 1
ATOM 834 C C . ARG A 1 100 ? 3.982 4.813 2.004 1.00 86.75 100 ARG A C 1
ATOM 836 O O . ARG A 1 100 ? 3.653 4.668 3.179 1.00 86.75 100 ARG A O 1
ATOM 843 N N . LEU A 1 101 ? 5.233 5.131 1.650 1.00 81.75 101 LEU A N 1
ATOM 844 C CA . LEU A 1 101 ? 6.329 5.285 2.611 1.00 81.75 101 LEU A CA 1
ATOM 845 C C . LEU A 1 101 ? 6.113 6.501 3.514 1.00 81.75 101 LEU A C 1
ATOM 847 O O . LEU A 1 101 ? 6.299 6.402 4.726 1.00 81.75 101 LEU A O 1
ATOM 851 N N . THR A 1 102 ? 5.685 7.627 2.938 1.00 86.06 102 THR A N 1
ATOM 852 C CA . THR A 1 102 ? 5.374 8.850 3.682 1.00 86.06 102 THR A CA 1
ATOM 853 C C . THR A 1 102 ? 4.285 8.608 4.725 1.00 86.06 102 THR A C 1
ATOM 855 O O . THR A 1 102 ? 4.475 8.975 5.882 1.00 86.06 102 THR A O 1
ATOM 858 N N . TRP A 1 103 ? 3.184 7.950 4.358 1.00 92.75 103 TRP A N 1
ATOM 859 C CA . TRP A 1 103 ? 2.100 7.635 5.293 1.00 92.75 103 TRP A CA 1
ATOM 860 C C . TRP A 1 103 ? 2.521 6.660 6.390 1.00 92.75 103 TRP A C 1
ATOM 862 O O . TRP A 1 103 ? 2.238 6.892 7.566 1.00 92.75 103 TRP A O 1
ATOM 872 N N . LYS A 1 104 ? 3.251 5.603 6.022 1.00 91.00 104 LYS A N 1
ATOM 873 C CA . LYS A 1 104 ? 3.792 4.628 6.973 1.00 91.00 104 LYS A CA 1
ATOM 874 C C . LYS A 1 104 ? 4.683 5.291 8.024 1.00 91.00 104 LYS A C 1
ATOM 876 O O . LYS A 1 104 ? 4.526 5.023 9.212 1.00 91.00 104 LYS A O 1
ATOM 881 N N . MET A 1 105 ? 5.612 6.145 7.594 1.00 86.88 105 MET A N 1
ATOM 882 C CA . MET A 1 105 ? 6.490 6.882 8.505 1.00 86.88 105 MET A CA 1
ATOM 883 C C . MET A 1 105 ? 5.703 7.847 9.382 1.00 86.88 105 MET A C 1
ATOM 885 O O . MET A 1 105 ? 5.902 7.851 10.587 1.00 86.88 105 MET A O 1
ATOM 889 N N . LEU A 1 106 ? 4.763 8.600 8.804 1.00 91.38 106 LEU A N 1
ATOM 890 C CA . LEU A 1 106 ? 3.977 9.580 9.548 1.00 91.38 106 LEU A CA 1
ATOM 891 C C . LEU A 1 106 ? 3.228 8.947 10.732 1.00 91.38 106 LEU A C 1
ATOM 893 O O . LEU A 1 106 ? 3.269 9.484 11.833 1.00 91.38 106 LEU A O 1
ATOM 897 N N . ILE A 1 107 ? 2.586 7.793 10.524 1.00 93.31 107 ILE A N 1
ATOM 898 C CA . ILE A 1 107 ? 1.869 7.075 11.589 1.00 93.31 107 ILE A CA 1
ATOM 899 C C . ILE A 1 107 ? 2.836 6.520 12.646 1.00 93.31 107 ILE A C 1
ATOM 901 O O . ILE A 1 107 ? 2.550 6.602 13.841 1.00 93.31 107 ILE A O 1
ATOM 905 N N . LYS A 1 108 ? 3.978 5.961 12.220 1.00 89.62 108 LYS A N 1
ATOM 906 C CA . LYS A 1 108 ? 4.979 5.392 13.138 1.00 89.62 108 LYS A CA 1
ATOM 907 C C . LYS A 1 108 ? 5.676 6.459 13.978 1.00 89.62 108 LYS A C 1
ATOM 909 O O . LYS A 1 108 ? 5.829 6.262 15.177 1.00 89.62 108 LYS A O 1
ATOM 914 N N . ASP A 1 109 ? 6.061 7.577 13.373 1.00 88.75 109 ASP A N 1
ATOM 915 C CA . ASP A 1 109 ? 6.738 8.684 14.056 1.00 88.75 109 ASP A CA 1
ATOM 916 C C . ASP A 1 109 ? 5.795 9.409 15.026 1.00 88.75 109 ASP A C 1
ATOM 918 O O . ASP A 1 109 ? 6.220 9.910 16.069 1.00 88.75 109 ASP A O 1
ATOM 922 N N . ASP A 1 110 ? 4.498 9.436 14.707 1.00 92.06 110 ASP A N 1
ATOM 923 C CA . ASP A 1 110 ? 3.461 9.920 15.615 1.00 92.06 110 ASP A CA 1
ATOM 924 C C . ASP A 1 110 ? 3.199 8.966 16.792 1.00 92.06 110 ASP A C 1
ATOM 926 O O . ASP A 1 110 ? 2.604 9.375 17.790 1.00 92.06 110 ASP A O 1
ATOM 930 N N . ASP A 1 111 ? 3.656 7.712 16.700 1.00 92.69 111 ASP A N 1
ATOM 931 C CA . ASP A 1 111 ? 3.358 6.638 17.652 1.00 92.69 111 ASP A CA 1
ATOM 932 C C . ASP A 1 111 ? 1.844 6.497 17.885 1.00 92.69 111 ASP A C 1
ATOM 934 O O . ASP A 1 111 ? 1.359 6.386 19.010 1.00 92.69 111 ASP A O 1
ATOM 938 N N . PHE A 1 112 ? 1.079 6.572 16.790 1.00 94.31 112 PHE A N 1
ATOM 939 C CA . PHE A 1 112 ? -0.383 6.444 16.763 1.00 94.31 112 PHE A CA 1
ATOM 940 C C . PHE A 1 112 ? -1.169 7.451 17.630 1.00 94.31 112 PHE A C 1
ATOM 942 O O . PHE A 1 112 ? -2.379 7.296 17.790 1.00 94.31 112 PHE A O 1
ATOM 949 N N . LYS A 1 113 ? -0.547 8.508 18.172 1.00 94.44 113 LYS A N 1
ATOM 950 C CA . LYS A 1 113 ? -1.198 9.478 19.082 1.00 94.44 113 LYS A CA 1
ATOM 951 C C . LYS A 1 113 ? -2.433 10.146 18.488 1.00 94.44 113 LYS A C 1
ATOM 953 O O . LYS A 1 113 ? -3.351 10.515 19.220 1.00 94.44 113 LYS A O 1
ATOM 958 N N . HIS A 1 114 ? -2.441 10.328 17.175 1.00 95.25 114 HIS A N 1
ATOM 959 C CA . HIS A 1 114 ? -3.515 10.973 16.432 1.00 95.25 114 HIS A CA 1
ATOM 960 C C . HIS A 1 114 ? -4.346 9.990 15.603 1.00 95.25 114 HIS A C 1
ATOM 962 O O . HIS A 1 114 ? -5.135 10.423 14.758 1.00 95.25 114 HIS A O 1
ATOM 968 N N . VAL A 1 115 ? -4.189 8.690 15.859 1.00 95.50 115 VAL A N 1
ATOM 969 C CA . VAL A 1 115 ? -5.021 7.616 15.320 1.00 95.50 115 VAL A CA 1
ATOM 970 C C . VAL A 1 115 ? -6.084 7.259 16.352 1.00 95.50 115 VAL A C 1
ATOM 972 O O . VAL A 1 115 ? -5.780 7.059 17.525 1.00 95.50 115 VAL A O 1
ATOM 975 N N . SER A 1 116 ? -7.344 7.163 15.931 1.00 93.88 116 SER A N 1
ATOM 976 C CA . SER A 1 116 ? -8.408 6.694 16.820 1.00 93.88 116 SER A CA 1
ATOM 977 C C . SER A 1 116 ? -9.393 5.766 16.124 1.00 93.88 116 SER A C 1
ATOM 979 O O . SER A 1 116 ? -9.639 5.877 14.920 1.00 93.88 116 SER A O 1
ATOM 981 N N . PHE A 1 117 ? -9.951 4.847 16.907 1.00 93.06 117 PHE A N 1
ATOM 982 C CA . PHE A 1 117 ? -10.897 3.830 16.465 1.00 93.06 117 PHE A CA 1
ATOM 983 C C . PHE A 1 117 ? -12.242 4.054 17.143 1.00 93.06 117 PHE A C 1
ATOM 985 O O . PHE A 1 117 ? -12.298 4.430 18.316 1.00 93.06 117 PHE A O 1
ATOM 992 N N . ASN A 1 118 ? -13.322 3.801 16.413 1.00 82.56 118 ASN A N 1
ATOM 993 C CA . ASN A 1 118 ? -14.657 3.745 16.990 1.00 82.56 118 ASN A CA 1
ATOM 994 C C . ASN A 1 118 ? -14.904 2.315 17.503 1.00 82.56 118 ASN A C 1
ATOM 996 O O . ASN A 1 118 ? -14.595 1.349 16.811 1.00 82.56 118 ASN A O 1
ATOM 1000 N N . SER A 1 119 ? -15.466 2.165 18.705 1.00 69.94 119 SER A N 1
ATOM 1001 C CA . SER A 1 119 ? -15.735 0.853 19.312 1.00 69.94 119 SER A CA 1
ATOM 1002 C C . SER A 1 119 ? -16.705 -0.006 18.496 1.00 69.94 119 SER A C 1
ATOM 1004 O O . SER A 1 119 ? -16.651 -1.232 18.567 1.00 69.94 119 SER A O 1
ATOM 1006 N N . GLU A 1 120 ? -17.587 0.622 17.719 1.00 79.12 120 GLU A N 1
ATOM 1007 C CA . GLU A 1 120 ? -18.576 -0.070 16.882 1.00 79.12 120 GLU A CA 1
ATOM 1008 C C . GLU A 1 120 ? -18.075 -0.345 15.456 1.00 79.12 120 GLU A C 1
ATOM 1010 O O . GLU A 1 120 ? -18.635 -1.191 14.758 1.00 79.12 120 GLU A O 1
ATOM 1015 N N . ASP A 1 121 ? -17.000 0.324 15.031 1.00 84.31 121 ASP A N 1
ATOM 1016 C CA . ASP A 1 121 ? -16.458 0.228 13.678 1.00 84.31 121 ASP A CA 1
ATOM 1017 C C . ASP A 1 121 ? -15.097 -0.470 13.684 1.00 84.31 121 ASP A C 1
ATOM 1019 O O . ASP A 1 121 ? -14.063 0.103 14.026 1.00 84.31 121 ASP A O 1
ATOM 1023 N N . LYS A 1 122 ? -15.104 -1.745 13.288 1.00 88.44 122 LYS A N 1
ATOM 1024 C CA . LYS A 1 122 ? -13.890 -2.568 13.201 1.00 88.44 12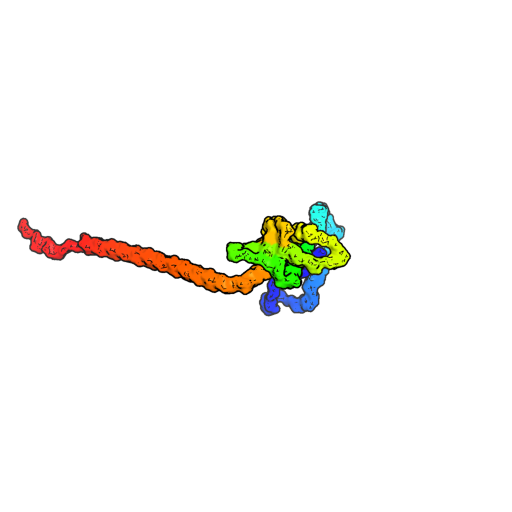2 LYS A CA 1
ATOM 1025 C C . LYS A 1 122 ? -13.161 -2.418 11.862 1.00 88.44 122 LYS A C 1
ATOM 1027 O O . LYS A 1 122 ? -12.126 -3.063 11.676 1.00 88.44 122 LYS A O 1
ATOM 1032 N N . GLN A 1 123 ? -13.712 -1.662 10.914 1.00 93.38 123 GLN A N 1
ATOM 1033 C CA . GLN A 1 123 ? -13.186 -1.545 9.552 1.00 93.38 123 GLN A CA 1
ATOM 1034 C C . GLN A 1 123 ? -12.506 -0.208 9.305 1.00 93.38 123 GLN A C 1
ATOM 1036 O O . GLN A 1 123 ? -11.561 -0.169 8.525 1.00 93.38 123 GLN A O 1
ATOM 1041 N N . HIS A 1 124 ? -12.918 0.855 9.992 1.00 95.62 124 HIS A N 1
ATOM 1042 C CA . HIS A 1 124 ? -12.362 2.183 9.771 1.00 95.62 124 HIS A CA 1
ATOM 1043 C C . HIS A 1 124 ? -11.591 2.715 10.974 1.00 95.62 124 HIS A C 1
ATOM 1045 O O . HIS A 1 124 ? -11.849 2.393 12.135 1.00 95.62 124 HIS A O 1
ATOM 1051 N N . PHE A 1 125 ? -10.643 3.590 10.673 1.00 96.00 125 PHE A N 1
ATOM 1052 C CA . PHE A 1 125 ? -9.939 4.392 11.656 1.00 96.00 125 PHE A CA 1
ATOM 1053 C C . PHE A 1 125 ? -9.931 5.849 11.225 1.00 96.00 125 PHE A C 1
ATOM 1055 O O . PHE A 1 125 ? -10.119 6.190 10.056 1.00 96.00 125 PHE A O 1
ATOM 1062 N N . THR A 1 126 ? -9.714 6.722 12.196 1.00 95.75 126 THR A N 1
ATOM 1063 C CA . THR A 1 126 ? -9.630 8.158 11.963 1.00 95.75 126 THR A CA 1
ATOM 1064 C C . THR A 1 126 ? -8.222 8.649 12.226 1.00 95.75 126 THR A C 1
ATOM 1066 O O . THR A 1 126 ? -7.571 8.222 13.181 1.00 95.75 126 THR A O 1
ATOM 1069 N N . VAL A 1 127 ? -7.766 9.570 11.383 1.00 95.25 127 VAL A N 1
ATOM 1070 C CA . VAL A 1 127 ? -6.501 10.283 11.559 1.00 95.25 127 VAL A CA 1
ATOM 1071 C C . VAL A 1 127 ? -6.810 11.755 11.771 1.00 95.25 127 VAL A C 1
ATOM 1073 O O . VAL A 1 127 ? -7.387 12.413 10.903 1.00 95.25 127 VAL A O 1
ATOM 1076 N N . SER A 1 128 ? -6.430 12.287 12.930 1.00 93.56 128 SER A N 1
ATOM 1077 C CA . SER A 1 128 ? -6.572 13.712 13.227 1.00 93.56 128 SER A CA 1
ATOM 1078 C C . SER A 1 128 ? -5.533 14.532 12.467 1.00 93.56 128 SER A C 1
ATOM 1080 O O . SER A 1 128 ? -4.360 14.168 12.411 1.00 93.56 128 SER A O 1
ATOM 1082 N N . LYS A 1 129 ? -5.923 15.714 11.970 1.00 91.00 129 LYS A N 1
ATOM 1083 C CA . LYS A 1 129 ? -5.004 16.667 11.315 1.00 91.00 129 LYS A CA 1
ATOM 1084 C C . LYS A 1 129 ? -3.829 17.093 12.202 1.00 91.00 129 LYS A C 1
ATOM 1086 O O . LYS A 1 129 ? -2.835 17.613 11.707 1.00 91.00 129 LYS A O 1
ATOM 1091 N N . ALA A 1 130 ? -3.946 16.898 13.516 1.00 89.81 130 ALA A N 1
ATOM 1092 C CA . ALA A 1 130 ? -2.878 17.176 14.465 1.00 89.81 130 ALA A CA 1
ATOM 1093 C C . ALA A 1 130 ? -1.632 16.296 14.247 1.00 89.81 130 ALA A C 1
ATOM 1095 O O . ALA A 1 130 ? -0.544 16.709 14.647 1.00 89.81 130 ALA A O 1
ATOM 1096 N N . ILE A 1 131 ? -1.757 15.176 13.523 1.00 90.19 131 ILE A N 1
ATOM 1097 C CA . ILE A 1 131 ? -0.622 14.342 13.106 1.00 90.19 131 ILE A CA 1
ATOM 1098 C C . ILE A 1 131 ? 0.433 15.136 12.313 1.00 90.19 131 ILE A C 1
ATOM 1100 O O . ILE A 1 131 ? 1.626 14.859 12.386 1.00 90.19 131 ILE A O 1
ATOM 1104 N N . PHE A 1 132 ? 0.018 16.191 11.603 1.00 86.38 132 PHE A N 1
ATOM 1105 C CA . PHE A 1 132 ? 0.911 17.023 10.796 1.00 86.38 132 PHE A CA 1
ATOM 1106 C C . PHE A 1 132 ? 1.614 18.128 11.595 1.00 86.38 132 PHE A C 1
ATOM 1108 O O . PHE A 1 132 ? 2.434 18.858 11.041 1.00 86.38 132 PHE A O 1
ATOM 1115 N N . ASN A 1 133 ? 1.318 18.296 12.888 1.00 80.69 133 ASN A N 1
ATOM 1116 C CA . ASN A 1 133 ? 1.855 19.414 13.672 1.00 80.69 133 ASN A CA 1
ATOM 1117 C C . ASN A 1 133 ? 3.388 19.408 13.752 1.00 80.69 133 ASN A C 1
ATOM 1119 O O . ASN A 1 133 ? 3.996 20.479 13.783 1.00 80.69 133 ASN A O 1
ATOM 1123 N N . ASN A 1 134 ? 4.001 18.222 13.727 1.00 69.19 134 ASN A N 1
ATOM 1124 C CA . ASN A 1 134 ? 5.454 18.051 13.785 1.00 69.19 134 ASN A CA 1
ATOM 1125 C C . ASN A 1 134 ? 6.144 18.224 12.419 1.00 69.19 134 ASN A C 1
ATOM 1127 O O . ASN A 1 134 ? 7.367 18.302 12.367 1.00 69.19 134 ASN A O 1
ATOM 1131 N N . LEU A 1 135 ? 5.384 18.339 11.321 1.00 68.69 135 LEU A N 1
ATOM 1132 C CA . LEU A 1 135 ? 5.918 18.568 9.971 1.00 68.69 135 LEU A CA 1
ATOM 1133 C C . LEU A 1 135 ? 6.236 20.043 9.688 1.00 68.69 135 LEU A C 1
ATOM 1135 O O . LEU A 1 135 ? 6.747 20.362 8.617 1.00 68.69 135 LEU A O 1
ATOM 1139 N N . LYS A 1 136 ? 5.959 20.952 10.634 1.00 58.47 136 LYS A N 1
ATOM 1140 C CA . LYS A 1 136 ? 6.190 22.400 10.504 1.00 58.47 136 LYS A CA 1
ATOM 1141 C C . LYS A 1 136 ? 7.683 22.755 10.537 1.00 58.47 136 LYS A C 1
ATOM 1143 O O . LYS A 1 136 ? 8.173 23.388 11.471 1.00 58.47 136 LYS A O 1
ATOM 1148 N N . GLY A 1 137 ? 8.418 22.373 9.500 1.00 48.75 137 GLY A N 1
ATOM 1149 C CA . GLY A 1 137 ? 9.743 22.904 9.208 1.00 48.75 137 GLY A CA 1
ATOM 1150 C C . GLY A 1 137 ? 9.630 24.323 8.650 1.00 48.75 137 GLY A C 1
ATOM 1151 O O . GLY A 1 137 ? 9.256 24.480 7.495 1.00 48.75 137 GLY A O 1
ATOM 1152 N N . SER A 1 138 ? 9.917 25.327 9.492 1.00 46.59 138 SER A N 1
ATOM 1153 C CA . SER A 1 138 ? 10.264 26.747 9.211 1.00 46.59 138 SER A CA 1
ATOM 1154 C C . SER A 1 138 ? 9.463 27.574 8.185 1.00 46.59 138 SER A C 1
ATOM 1156 O O . SER A 1 138 ? 9.709 28.772 8.051 1.00 46.59 138 SER A O 1
ATOM 1158 N N . THR A 1 139 ? 8.468 27.013 7.514 1.00 47.84 139 THR A N 1
ATOM 1159 C CA . THR A 1 139 ? 7.568 27.689 6.584 1.00 47.84 139 THR A CA 1
ATOM 1160 C C . THR A 1 139 ? 6.145 27.467 7.067 1.00 47.84 139 THR A C 1
ATOM 1162 O O . THR A 1 139 ? 5.785 26.398 7.554 1.00 47.84 139 THR A O 1
ATOM 1165 N N . TYR A 1 140 ? 5.358 28.538 7.050 1.00 44.94 140 TYR A N 1
ATOM 1166 C CA . TYR A 1 140 ? 4.001 28.581 7.582 1.00 44.94 140 TYR A CA 1
ATOM 1167 C C . TYR A 1 140 ? 3.064 27.792 6.648 1.00 44.94 140 TYR A C 1
ATOM 1169 O O . TYR A 1 140 ? 2.283 28.374 5.902 1.00 44.94 140 TYR A O 1
ATOM 1177 N N . GLU A 1 141 ? 3.184 26.464 6.621 1.00 56.69 141 GLU A N 1
ATOM 1178 C CA . GLU A 1 141 ? 2.273 25.612 5.861 1.00 56.69 141 GLU A CA 1
ATOM 1179 C C . GLU A 1 141 ? 0.899 25.588 6.540 1.00 56.69 141 GLU A C 1
ATOM 1181 O O . GLU A 1 141 ? 0.758 25.369 7.750 1.00 56.69 141 GLU A O 1
ATOM 1186 N N . ASN A 1 142 ? -0.138 25.861 5.750 1.00 65.00 142 ASN A N 1
ATOM 1187 C CA . ASN A 1 142 ? -1.518 25.805 6.198 1.00 65.00 142 ASN A CA 1
ATOM 1188 C C . ASN A 1 142 ? -1.919 24.336 6.409 1.00 65.00 142 ASN A C 1
ATOM 1190 O O . ASN A 1 142 ? -2.052 23.591 5.444 1.00 65.00 142 ASN A O 1
ATOM 1194 N N . ILE A 1 143 ? -2.178 23.945 7.661 1.00 63.34 143 ILE A N 1
ATOM 1195 C CA . ILE A 1 143 ? -2.517 22.561 8.049 1.00 63.34 143 ILE A CA 1
ATOM 1196 C C . ILE A 1 143 ? -3.700 21.991 7.246 1.00 63.34 143 ILE A C 1
ATOM 1198 O O . ILE A 1 143 ? -3.741 20.789 6.999 1.00 63.34 143 ILE A O 1
ATOM 1202 N N . ASN A 1 144 ? -4.657 22.821 6.813 1.00 64.12 144 ASN A N 1
ATOM 1203 C CA . ASN A 1 144 ? -5.776 22.337 6.000 1.00 64.12 144 ASN A CA 1
ATOM 1204 C C . ASN A 1 144 ? -5.323 21.948 4.583 1.00 64.12 144 ASN A C 1
ATOM 1206 O O . ASN A 1 144 ? -5.749 20.917 4.077 1.00 64.12 144 ASN A O 1
ATOM 1210 N N . GLN A 1 145 ? -4.406 22.713 3.980 1.00 68.44 145 GLN A N 1
ATOM 1211 C CA . GLN A 1 145 ? -3.796 22.344 2.696 1.00 68.44 145 GLN A CA 1
ATOM 1212 C C . GLN A 1 145 ? -2.932 21.088 2.847 1.00 68.44 145 GLN A C 1
ATOM 1214 O O . GLN A 1 145 ? -2.913 20.243 1.958 1.00 68.44 145 GLN A O 1
ATOM 1219 N N . THR A 1 146 ? -2.258 20.921 3.989 1.00 79.81 146 THR A N 1
ATOM 1220 C CA . THR A 1 146 ? -1.541 19.682 4.311 1.00 79.81 146 THR A CA 1
ATOM 1221 C C . THR A 1 146 ? -2.508 18.497 4.391 1.00 79.81 146 THR A C 1
ATOM 1223 O O . THR A 1 146 ? -2.255 17.477 3.762 1.00 79.81 146 THR A O 1
ATOM 1226 N N . LEU A 1 147 ? -3.651 18.632 5.070 1.00 84.88 147 LEU A N 1
ATOM 1227 C CA . LEU A 1 147 ? -4.666 17.576 5.137 1.00 84.88 147 LEU A CA 1
ATOM 1228 C C . LEU A 1 147 ? -5.176 17.179 3.739 1.00 84.88 147 LEU A C 1
ATOM 1230 O O . LEU A 1 147 ? -5.164 15.991 3.423 1.00 84.88 147 LEU A O 1
ATOM 1234 N N . ASP A 1 148 ? -5.539 18.154 2.896 1.00 84.38 148 ASP A N 1
ATOM 1235 C CA . ASP A 1 148 ? -5.970 17.912 1.508 1.00 84.38 148 ASP A CA 1
ATOM 1236 C C . ASP A 1 148 ? -4.881 17.189 0.700 1.00 84.38 148 ASP A C 1
ATOM 1238 O O . ASP A 1 148 ? -5.150 16.227 -0.023 1.00 84.38 148 ASP A O 1
ATOM 1242 N N . ASN A 1 149 ? -3.627 17.633 0.819 1.00 84.88 149 ASN A N 1
ATOM 1243 C CA . ASN A 1 149 ? -2.502 17.050 0.092 1.00 84.88 149 ASN A CA 1
ATOM 1244 C C . ASN A 1 149 ? -2.282 15.587 0.477 1.00 84.88 149 ASN A C 1
ATOM 1246 O O . ASN A 1 149 ? -2.110 14.745 -0.402 1.00 84.88 149 ASN A O 1
ATOM 1250 N N . TYR A 1 150 ? -2.311 15.287 1.776 1.00 88.56 150 TYR A N 1
ATOM 1251 C CA . TYR A 1 150 ? -2.117 13.939 2.301 1.00 88.56 150 TYR A CA 1
ATOM 1252 C C . TYR A 1 150 ? -3.308 13.024 1.999 1.00 88.56 150 TYR A C 1
ATOM 1254 O O . TYR A 1 150 ? -3.106 11.860 1.663 1.00 88.56 150 TYR A O 1
ATOM 1262 N N . PHE A 1 151 ? -4.538 13.542 2.023 1.00 88.62 151 PHE A N 1
ATOM 1263 C CA . PHE A 1 151 ? -5.719 12.796 1.586 1.00 88.62 151 PHE A CA 1
ATOM 1264 C C . PHE A 1 151 ? -5.616 12.397 0.103 1.00 88.62 151 PHE A C 1
ATOM 1266 O O . PHE A 1 151 ? -5.861 11.252 -0.266 1.00 88.62 151 PHE A O 1
ATOM 1273 N N . ASN A 1 152 ? -5.148 13.310 -0.753 1.00 86.38 152 ASN A N 1
ATOM 1274 C CA . ASN A 1 152 ? -4.950 13.055 -2.184 1.00 86.38 152 ASN A CA 1
ATOM 1275 C C . ASN A 1 152 ? -3.717 12.186 -2.512 1.00 86.38 152 ASN A C 1
ATOM 1277 O O . ASN A 1 152 ? -3.417 11.961 -3.688 1.00 86.38 152 ASN A O 1
ATOM 1281 N N . MET A 1 153 ? -2.984 11.699 -1.506 1.00 87.88 153 MET A N 1
ATOM 1282 C CA . MET A 1 153 ? -1.905 10.730 -1.713 1.00 87.88 153 MET A CA 1
ATOM 1283 C C . MET A 1 153 ? -2.421 9.307 -1.961 1.00 87.88 153 MET A C 1
ATOM 1285 O O . MET A 1 153 ? -1.683 8.495 -2.525 1.00 87.88 153 MET A O 1
ATOM 1289 N N . PHE A 1 154 ? -3.658 9.008 -1.560 1.00 88.81 154 PHE A N 1
ATOM 1290 C CA . PHE A 1 154 ? -4.271 7.702 -1.773 1.00 88.81 154 PHE A CA 1
ATOM 1291 C C . PHE A 1 154 ? -4.901 7.605 -3.171 1.00 88.81 154 PHE A C 1
ATOM 1293 O O . PHE A 1 154 ? -5.656 8.501 -3.564 1.00 88.81 154 PHE A O 1
ATOM 1300 N N . PRO A 1 155 ? -4.648 6.519 -3.923 1.00 83.94 155 PRO A N 1
ATOM 1301 C CA . PRO A 1 155 ? -5.377 6.240 -5.155 1.00 83.94 155 PRO A CA 1
ATOM 1302 C C . PRO A 1 155 ? -6.871 6.050 -4.863 1.00 83.94 155 PRO A C 1
ATOM 1304 O O . PRO A 1 155 ? -7.248 5.299 -3.958 1.00 83.94 155 PRO A O 1
ATOM 1307 N N . ARG A 1 156 ? -7.736 6.730 -5.622 1.00 80.94 156 ARG A N 1
ATOM 1308 C CA . ARG A 1 156 ? -9.191 6.726 -5.373 1.00 80.94 156 ARG A CA 1
ATOM 1309 C C . ARG A 1 156 ? -9.803 5.353 -5.621 1.00 80.94 156 ARG A C 1
ATOM 1311 O O . ARG A 1 156 ? -10.704 4.940 -4.902 1.00 80.94 156 ARG A O 1
ATOM 1318 N N . GLU A 1 157 ? -9.288 4.649 -6.617 1.00 81.25 157 GLU A N 1
ATOM 1319 C CA . GLU A 1 157 ? -9.679 3.305 -7.023 1.00 81.25 157 GLU A CA 1
ATOM 1320 C C . GLU A 1 157 ? -9.437 2.251 -5.938 1.00 81.25 157 GLU A C 1
ATOM 1322 O O . GLU A 1 157 ? -10.170 1.267 -5.880 1.00 81.25 157 GLU A O 1
ATOM 1327 N N . LEU A 1 158 ? -8.464 2.475 -5.048 1.00 83.44 158 LEU A N 1
ATOM 1328 C CA . LEU A 1 158 ? -8.218 1.581 -3.918 1.00 83.44 158 LEU A CA 1
ATOM 1329 C C . LEU A 1 158 ? -9.233 1.808 -2.795 1.00 83.44 158 LEU A C 1
ATOM 1331 O O . LEU A 1 158 ? -9.480 0.911 -1.998 1.00 83.44 158 LEU A O 1
ATOM 1335 N N . GLY A 1 159 ? -9.857 2.990 -2.728 1.00 89.81 159 GLY A N 1
ATOM 1336 C CA . GLY A 1 159 ? -10.840 3.319 -1.697 1.00 89.81 159 GLY A CA 1
ATOM 1337 C C . GLY A 1 159 ? -10.270 3.249 -0.279 1.00 89.81 159 GLY A C 1
ATOM 1338 O O . GLY A 1 159 ? -10.991 2.855 0.632 1.00 89.81 159 GLY A O 1
ATOM 1339 N N . VAL A 1 160 ? -8.980 3.571 -0.115 1.00 94.12 160 VAL A N 1
ATOM 1340 C CA . VAL A 1 160 ? -8.298 3.635 1.190 1.00 94.12 160 VAL A CA 1
ATOM 1341 C C . VAL A 1 160 ? -8.867 4.777 2.025 1.00 94.12 160 VAL A C 1
ATOM 1343 O O . VAL A 1 160 ? -9.193 4.597 3.194 1.00 94.12 160 VAL A O 1
ATOM 1346 N N . ALA A 1 161 ? -8.989 5.956 1.414 1.00 93.81 161 ALA A N 1
ATOM 1347 C CA . ALA A 1 161 ? -9.538 7.136 2.054 1.00 93.81 161 ALA A CA 1
ATOM 1348 C C . ALA A 1 161 ? -11.030 7.262 1.758 1.00 93.81 161 ALA A C 1
ATOM 1350 O O . ALA A 1 161 ? -11.434 7.327 0.596 1.00 93.81 161 ALA A O 1
ATOM 1351 N N . ILE A 1 162 ? -11.835 7.276 2.819 1.00 93.06 162 ILE A N 1
ATOM 1352 C CA . ILE A 1 162 ? -13.296 7.232 2.742 1.00 93.06 162 ILE A CA 1
ATOM 1353 C C . ILE A 1 162 ? -13.866 8.643 2.752 1.00 93.06 162 ILE A C 1
ATOM 1355 O O . ILE A 1 162 ? -14.612 9.031 1.856 1.00 93.06 162 ILE A O 1
ATOM 1359 N N . GLU A 1 163 ? -13.486 9.427 3.758 1.00 92.62 163 GLU A N 1
ATOM 1360 C CA . GLU A 1 163 ? -14.034 10.760 3.972 1.00 92.62 163 GLU A CA 1
ATOM 1361 C C . GLU A 1 163 ? -12.985 11.690 4.574 1.00 92.62 163 GLU A C 1
ATOM 1363 O O . GLU A 1 163 ? -12.168 11.286 5.403 1.00 92.62 163 GLU A O 1
ATOM 1368 N N . GLN A 1 164 ? -13.033 12.958 4.177 1.00 91.31 164 GLN A N 1
ATOM 1369 C CA . GLN A 1 164 ? -12.252 14.029 4.773 1.00 91.31 164 GLN A CA 1
ATOM 1370 C C . GLN A 1 164 ? -13.185 15.033 5.454 1.00 91.31 164 GLN A C 1
ATOM 1372 O O . GLN A 1 164 ? -14.195 15.437 4.884 1.00 91.31 164 GLN A O 1
ATOM 1377 N N . TYR A 1 165 ? -12.817 15.487 6.651 1.00 88.81 165 TYR A N 1
ATOM 1378 C CA . TYR A 1 165 ? -13.547 16.505 7.405 1.00 88.81 165 TYR A CA 1
ATOM 1379 C C . TYR A 1 165 ? -12.582 17.523 8.030 1.00 88.81 165 TYR A C 1
ATOM 1381 O O . TYR A 1 165 ? -11.367 17.343 8.050 1.00 88.81 165 TYR A O 1
ATOM 1389 N N . ASN A 1 166 ? -13.111 18.613 8.592 1.00 81.88 166 ASN A N 1
ATOM 1390 C CA . ASN A 1 166 ? -12.319 19.776 9.039 1.00 81.88 166 ASN A CA 1
ATOM 1391 C C . ASN A 1 166 ? -11.166 19.473 10.020 1.00 81.88 166 ASN A C 1
ATOM 1393 O O . ASN A 1 166 ? -10.253 20.290 10.177 1.00 81.88 166 ASN A O 1
ATOM 1397 N N . ASN A 1 167 ? -11.226 18.346 10.731 1.00 85.75 167 ASN A N 1
ATOM 1398 C CA . ASN A 1 167 ? -10.272 17.975 11.774 1.00 85.75 167 ASN A CA 1
ATOM 1399 C C . ASN A 1 167 ? -9.521 16.668 11.487 1.00 85.75 167 ASN A C 1
ATOM 1401 O O . ASN A 1 167 ? -8.736 16.251 12.335 1.00 85.75 167 ASN A O 1
ATOM 1405 N N . GLY A 1 168 ? -9.715 16.038 10.328 1.00 92.62 168 GLY A N 1
ATOM 1406 C CA . GLY A 1 168 ? -9.092 14.753 10.035 1.00 92.62 168 GLY A CA 1
ATOM 1407 C C . GLY A 1 168 ? -9.680 14.043 8.824 1.00 92.62 168 GLY A C 1
ATOM 1408 O O . GLY A 1 168 ? -10.323 14.652 7.971 1.00 92.62 168 GLY A O 1
ATOM 1409 N N . MET A 1 169 ? -9.436 12.742 8.757 1.00 95.06 169 MET A N 1
ATOM 1410 C CA . MET A 1 169 ? -9.947 11.867 7.706 1.00 95.06 169 MET A CA 1
ATOM 1411 C C . MET A 1 169 ? -10.292 10.485 8.256 1.00 95.06 169 MET A C 1
ATOM 1413 O O . MET A 1 169 ? -9.711 10.051 9.253 1.00 95.06 169 MET A O 1
ATOM 1417 N N . ILE A 1 170 ? -11.224 9.813 7.587 1.00 95.50 170 ILE A N 1
ATOM 1418 C CA . ILE A 1 170 ? -11.606 8.419 7.814 1.00 95.50 170 ILE A CA 1
ATOM 1419 C C . ILE A 1 170 ? -10.942 7.563 6.742 1.00 95.50 170 ILE A C 1
ATOM 1421 O O . ILE A 1 170 ? -11.075 7.842 5.546 1.00 95.50 170 ILE A O 1
ATOM 1425 N N . LEU A 1 171 ? -10.251 6.518 7.179 1.00 97.00 171 LEU A N 1
ATOM 1426 C CA . LEU A 1 171 ? -9.540 5.569 6.334 1.00 97.00 171 LEU A CA 1
ATOM 1427 C C . LEU A 1 171 ? -10.012 4.141 6.650 1.00 97.00 171 LEU A C 1
ATOM 1429 O O . LEU A 1 171 ? -10.355 3.834 7.792 1.00 97.00 171 LEU A O 1
ATOM 1433 N N . ASP A 1 172 ? -10.015 3.269 5.647 1.00 97.19 172 ASP A N 1
ATOM 1434 C CA . ASP A 1 172 ? -10.247 1.828 5.806 1.00 97.19 172 ASP A CA 1
ATOM 1435 C C . ASP A 1 172 ? -8.961 1.145 6.294 1.00 97.19 172 ASP A C 1
ATOM 1437 O O . ASP A 1 172 ? -7.889 1.352 5.725 1.00 97.19 172 ASP A O 1
ATOM 1441 N N . ILE A 1 173 ? -9.061 0.356 7.364 1.00 96.19 173 ILE A N 1
ATOM 1442 C CA . ILE A 1 173 ? -7.925 -0.296 8.023 1.00 96.19 173 ILE A CA 1
ATOM 1443 C C . ILE A 1 173 ? -7.232 -1.280 7.080 1.00 96.19 173 ILE A C 1
ATOM 1445 O O . ILE A 1 173 ? -6.015 -1.205 6.919 1.00 96.19 173 ILE A O 1
ATOM 1449 N N . ASP A 1 174 ? -7.980 -2.204 6.473 1.00 93.75 174 ASP A N 1
ATOM 1450 C CA . ASP A 1 174 ? -7.379 -3.300 5.706 1.00 93.75 174 ASP A CA 1
ATOM 1451 C C . ASP A 1 174 ? -6.813 -2.783 4.386 1.00 93.75 174 ASP A C 1
ATOM 1453 O O . ASP A 1 174 ? -5.713 -3.168 3.993 1.00 93.75 174 ASP A O 1
ATOM 1457 N N . LYS A 1 175 ? -7.511 -1.844 3.743 1.00 94.81 175 LYS A N 1
ATOM 1458 C CA . LYS A 1 175 ? -7.028 -1.215 2.509 1.00 94.81 175 LYS A CA 1
ATOM 1459 C C . LYS A 1 175 ? -5.839 -0.299 2.752 1.00 94.81 175 LYS A C 1
ATOM 1461 O O . LYS A 1 175 ? -4.955 -0.210 1.903 1.00 94.81 175 LYS A O 1
ATOM 1466 N N . PHE A 1 176 ? -5.805 0.404 3.884 1.00 95.31 176 PHE A N 1
ATOM 1467 C CA . PHE A 1 176 ? -4.636 1.196 4.256 1.00 95.31 176 PHE A CA 1
ATOM 1468 C C . PHE A 1 176 ? -3.424 0.295 4.492 1.00 95.31 176 PHE A C 1
ATOM 1470 O O . PHE A 1 176 ? -2.355 0.575 3.954 1.00 95.31 176 PHE A O 1
ATOM 1477 N N . ASP A 1 177 ? -3.599 -0.795 5.239 1.00 89.31 177 ASP A N 1
ATOM 1478 C CA . ASP A 1 177 ? -2.546 -1.772 5.515 1.00 89.31 177 ASP A CA 1
ATOM 1479 C C . ASP A 1 177 ? -2.049 -2.463 4.230 1.00 89.31 177 ASP A C 1
ATOM 1481 O O . ASP A 1 177 ? -0.840 -2.619 4.035 1.00 89.31 177 ASP A O 1
ATOM 1485 N N . GLU A 1 178 ? -2.955 -2.796 3.305 1.00 87.88 178 GLU A N 1
ATOM 1486 C CA . GLU A 1 178 ? -2.615 -3.276 1.960 1.00 87.88 178 GLU A CA 1
ATOM 1487 C C . GLU A 1 178 ? -1.808 -2.227 1.180 1.00 87.88 178 GLU A C 1
ATOM 1489 O O . GLU A 1 178 ? -0.748 -2.534 0.633 1.00 87.88 178 GLU A O 1
ATOM 1494 N N . PHE A 1 179 ? -2.253 -0.967 1.187 1.00 88.19 179 PHE A N 1
ATOM 1495 C CA . PHE A 1 179 ? -1.586 0.138 0.497 1.00 88.19 179 PHE A CA 1
ATOM 1496 C C . PHE A 1 179 ? -0.151 0.378 0.993 1.00 88.19 179 PHE A C 1
ATOM 1498 O O . PHE A 1 179 ? 0.753 0.613 0.184 1.00 88.19 179 PHE A O 1
ATOM 1505 N N . ILE A 1 180 ? 0.091 0.307 2.307 1.00 85.94 180 ILE A N 1
ATOM 1506 C CA . ILE A 1 180 ? 1.442 0.455 2.878 1.00 85.94 180 ILE A CA 1
ATOM 1507 C C . ILE A 1 180 ? 2.263 -0.846 2.854 1.00 85.94 180 ILE A C 1
ATOM 1509 O O . ILE A 1 180 ? 3.469 -0.802 3.123 1.00 85.94 180 ILE A O 1
ATOM 1513 N N . GLY A 1 181 ? 1.631 -1.981 2.537 1.00 81.19 181 GLY A N 1
ATOM 1514 C CA . GLY A 1 181 ? 2.249 -3.302 2.424 1.00 81.19 181 GLY A CA 1
ATOM 1515 C C . GLY A 1 181 ? 2.531 -4.013 3.753 1.00 81.19 181 GLY A C 1
ATOM 1516 O O . GLY A 1 181 ? 3.370 -4.910 3.788 1.00 81.19 181 GLY A O 1
ATOM 1517 N N . GLU A 1 182 ? 1.897 -3.616 4.862 1.00 79.12 182 GLU A N 1
ATOM 1518 C CA . GLU A 1 182 ? 2.018 -4.304 6.156 1.00 79.12 182 GLU A CA 1
ATOM 1519 C C . GLU A 1 182 ? 0.785 -4.058 7.049 1.00 79.12 182 GLU A C 1
ATOM 1521 O O . GLU A 1 182 ? 0.199 -2.981 6.975 1.00 79.12 182 GLU A O 1
ATOM 1526 N N . PRO A 1 183 ? 0.415 -4.997 7.944 1.00 89.25 183 PRO A N 1
ATOM 1527 C CA . PRO A 1 183 ? -0.771 -4.881 8.801 1.00 89.25 183 PRO A CA 1
ATOM 1528 C C . PRO A 1 183 ? -0.568 -3.933 10.005 1.00 89.25 183 PRO A C 1
ATOM 1530 O O . PRO A 1 183 ? -0.738 -4.339 11.157 1.00 89.25 183 PRO A O 1
ATOM 1533 N N . LEU A 1 184 ? -0.139 -2.691 9.766 1.00 90.44 184 LEU A N 1
ATOM 1534 C CA . LEU A 1 184 ? 0.247 -1.724 10.800 1.00 90.44 184 LEU A CA 1
ATOM 1535 C C . LEU A 1 184 ? -0.938 -1.307 11.679 1.00 90.44 184 LEU A C 1
ATOM 1537 O O . LEU A 1 184 ? -0.881 -1.420 12.908 1.00 90.44 184 LEU A O 1
ATOM 1541 N N . ILE A 1 185 ? -2.009 -0.817 11.058 1.00 95.94 185 ILE A N 1
ATOM 1542 C CA . ILE A 1 185 ? -3.182 -0.295 11.757 1.00 95.94 185 ILE A CA 1
ATOM 1543 C C . ILE A 1 185 ? -3.985 -1.448 12.342 1.00 95.94 185 ILE A C 1
ATOM 1545 O O . ILE A 1 185 ? -4.413 -1.368 13.494 1.00 95.94 185 ILE A O 1
ATOM 1549 N N . ARG A 1 186 ? -4.133 -2.560 11.613 1.00 93.56 186 ARG A N 1
ATOM 1550 C CA . ARG A 1 186 ? -4.830 -3.753 12.102 1.00 93.56 186 ARG A CA 1
ATOM 1551 C C . ARG A 1 186 ? -4.154 -4.330 13.342 1.00 93.56 186 ARG A C 1
ATOM 1553 O O . ARG A 1 186 ? -4.844 -4.731 14.282 1.00 93.56 186 ARG A O 1
ATOM 1560 N N . GLN A 1 187 ? -2.821 -4.369 13.387 1.00 91.44 187 GLN A N 1
ATOM 1561 C CA . GLN A 1 187 ? -2.090 -4.795 14.585 1.00 91.44 187 GLN A CA 1
ATOM 1562 C C . GLN A 1 187 ? -2.306 -3.839 15.759 1.00 91.44 187 GLN A C 1
ATOM 1564 O O . GLN A 1 187 ? -2.564 -4.306 16.870 1.00 91.44 187 GLN A O 1
ATOM 1569 N N . HIS A 1 188 ? -2.257 -2.528 15.518 1.00 93.44 188 HIS A N 1
ATOM 1570 C CA . HIS A 1 188 ? -2.497 -1.527 16.555 1.00 93.44 188 HIS A CA 1
ATOM 1571 C C . HIS A 1 188 ? -3.943 -1.571 17.087 1.00 93.44 188 HIS A C 1
ATOM 1573 O O . HIS A 1 188 ? -4.166 -1.610 18.294 1.00 93.44 188 HIS A O 1
ATOM 1579 N N . TYR A 1 189 ? -4.937 -1.702 16.208 1.00 92.94 189 TYR A N 1
ATOM 1580 C CA . TYR A 1 189 ? -6.332 -1.924 16.594 1.00 92.94 189 TYR A CA 1
ATOM 1581 C C . TYR A 1 189 ? -6.472 -3.150 17.505 1.00 92.94 189 TYR A C 1
ATOM 1583 O O . TYR A 1 189 ? -7.077 -3.094 18.578 1.00 92.94 189 TYR A O 1
ATOM 1591 N N . ASN A 1 190 ? -5.868 -4.265 17.091 1.00 90.00 190 ASN A N 1
ATOM 1592 C CA . ASN A 1 190 ? -5.932 -5.527 17.814 1.00 90.00 190 ASN A CA 1
ATOM 1593 C C . ASN A 1 190 ? -5.256 -5.468 19.188 1.00 90.00 190 ASN A C 1
ATOM 1595 O O . ASN A 1 190 ? -5.701 -6.174 20.092 1.00 90.00 190 ASN A O 1
ATOM 1599 N N . SER A 1 191 ? -4.183 -4.686 19.346 1.00 88.88 191 SER A N 1
ATOM 1600 C CA . SER A 1 191 ? -3.493 -4.542 20.630 1.00 88.88 191 SER A CA 1
ATOM 1601 C C . SER A 1 191 ? -4.317 -3.734 21.635 1.00 88.88 191 SER A C 1
ATOM 1603 O O . SER A 1 191 ? -4.328 -4.075 22.816 1.00 88.88 191 SER A O 1
ATOM 1605 N N . LEU A 1 192 ? -5.073 -2.738 21.167 1.00 86.88 192 LEU A N 1
ATOM 1606 C CA . LEU A 1 192 ? -5.974 -1.942 22.003 1.00 86.88 192 LEU A CA 1
ATOM 1607 C C . LEU A 1 192 ? -7.235 -2.717 22.424 1.00 86.88 192 LEU A C 1
ATOM 1609 O O . LEU A 1 192 ? -7.686 -2.585 23.560 1.00 86.88 192 LEU A O 1
ATOM 1613 N N . HIS A 1 193 ? -7.764 -3.579 21.550 1.00 82.81 193 HIS A N 1
ATOM 1614 C CA . HIS A 1 193 ? -9.040 -4.287 21.752 1.00 82.81 193 HIS A CA 1
ATOM 1615 C C . HIS A 1 193 ? -8.869 -5.766 22.163 1.00 82.81 193 HIS A C 1
ATOM 1617 O O . HIS A 1 193 ? -9.738 -6.606 21.917 1.00 82.81 193 HIS A O 1
ATOM 1623 N N . GLN A 1 194 ? -7.754 -6.131 22.812 1.00 71.38 194 GLN A N 1
ATOM 1624 C CA . GLN A 1 194 ? -7.487 -7.522 23.232 1.00 71.38 194 GLN A CA 1
ATOM 1625 C C . GLN A 1 194 ? -8.577 -8.113 24.150 1.00 71.38 194 GLN A C 1
ATOM 1627 O O . GLN A 1 194 ? -8.818 -9.321 24.114 1.00 71.38 194 GLN A O 1
ATOM 1632 N N . LYS A 1 195 ? -9.259 -7.282 24.951 1.00 61.25 195 LYS A N 1
ATOM 1633 C CA . LYS A 1 195 ? -10.374 -7.713 25.817 1.00 61.25 195 LYS A CA 1
ATOM 1634 C C . LYS A 1 195 ? -11.655 -8.014 25.033 1.00 61.25 195 LYS A C 1
ATOM 1636 O O . LYS A 1 195 ? -12.363 -8.966 25.363 1.00 61.25 195 LYS A O 1
ATOM 1641 N N . ASP A 1 196 ? -11.916 -7.272 23.963 1.00 59.06 196 ASP A N 1
ATOM 1642 C CA . ASP A 1 196 ? -13.094 -7.490 23.121 1.00 59.06 196 ASP A CA 1
ATOM 1643 C C . ASP A 1 196 ? -12.951 -8.778 22.311 1.00 59.06 196 ASP A C 1
ATOM 1645 O O . ASP A 1 196 ? -13.908 -9.535 22.192 1.00 59.06 196 ASP A O 1
ATOM 1649 N N . LYS A 1 197 ? -11.729 -9.132 21.889 1.00 60.16 197 LYS A N 1
ATOM 1650 C CA . LYS A 1 197 ? -11.455 -10.418 21.222 1.00 60.16 197 LYS A CA 1
ATOM 1651 C C . LYS A 1 197 ? -11.755 -11.644 22.081 1.00 60.16 197 LYS A C 1
ATOM 1653 O O . LYS A 1 197 ? -12.238 -12.642 21.554 1.00 60.16 197 LYS A O 1
ATOM 1658 N N . GLN A 1 198 ? -11.474 -11.598 23.385 1.00 59.12 198 GLN A N 1
ATOM 1659 C CA . GLN A 1 198 ? -11.839 -12.701 24.286 1.00 59.12 198 GLN A CA 1
ATOM 1660 C C . GLN A 1 198 ? -13.360 -12.838 24.413 1.00 59.12 198 GLN A C 1
ATOM 1662 O O . GLN A 1 198 ? -13.881 -13.951 24.491 1.00 59.12 198 GLN A O 1
ATOM 1667 N N . THR A 1 199 ? -14.070 -11.712 24.386 1.00 60.50 199 THR A N 1
ATOM 1668 C CA . THR A 1 199 ? -15.532 -11.667 24.460 1.00 60.50 199 THR A CA 1
ATOM 1669 C C . THR A 1 199 ? -16.171 -12.151 23.155 1.00 60.50 199 THR A C 1
ATOM 1671 O O . THR A 1 199 ? -17.081 -12.977 23.192 1.00 60.50 199 THR A O 1
ATOM 1674 N N . ASP A 1 200 ? -15.648 -11.725 22.004 1.00 66.56 200 ASP A N 1
ATOM 1675 C CA . ASP A 1 200 ? -16.090 -12.154 20.674 1.00 66.56 200 ASP A CA 1
ATOM 1676 C C . ASP A 1 200 ? -15.852 -13.658 20.459 1.00 66.56 200 ASP A C 1
ATOM 1678 O O . ASP A 1 200 ? -16.765 -14.371 20.044 1.00 66.56 200 ASP A O 1
ATOM 1682 N N . ALA A 1 201 ? -14.674 -14.174 20.830 1.00 68.38 201 ALA A N 1
ATOM 1683 C CA . ALA A 1 201 ? -14.368 -15.605 20.744 1.00 68.38 201 ALA A CA 1
ATOM 1684 C C . ALA A 1 201 ? -15.297 -16.452 21.634 1.00 68.38 201 ALA A C 1
ATOM 1686 O O . ALA A 1 201 ? -15.737 -17.532 21.238 1.00 68.38 201 ALA A O 1
ATOM 1687 N N . MET A 1 202 ? -15.650 -15.946 22.821 1.00 67.81 202 MET A N 1
ATOM 1688 C CA . MET A 1 202 ? -16.642 -16.582 23.690 1.00 67.81 202 MET A CA 1
ATOM 1689 C C . MET A 1 202 ? -18.041 -16.562 23.055 1.00 67.81 202 MET A C 1
ATOM 1691 O O . MET A 1 202 ? -18.762 -17.557 23.119 1.00 67.81 202 MET A O 1
ATOM 1695 N N . GLN A 1 203 ? -18.440 -15.463 22.408 1.00 70.69 203 GLN A N 1
ATOM 1696 C CA . GLN A 1 203 ? -19.726 -15.387 21.710 1.00 70.69 203 GLN A CA 1
ATOM 1697 C C . GLN A 1 203 ? -19.796 -16.308 20.486 1.00 70.69 203 GLN A C 1
ATOM 1699 O O . GLN A 1 203 ? -20.834 -16.934 20.263 1.00 70.69 203 GLN A O 1
ATOM 1704 N N . GLU A 1 204 ? -18.721 -16.424 19.706 1.00 76.25 204 GLU A N 1
ATOM 1705 C CA . GLU A 1 204 ? -18.636 -17.375 18.593 1.00 76.25 204 GLU A CA 1
ATOM 1706 C C . GLU A 1 204 ? -18.698 -18.820 19.081 1.00 76.25 204 GLU A C 1
ATOM 1708 O O . GLU A 1 204 ? -19.469 -19.610 18.535 1.00 76.25 204 GLU A O 1
ATOM 1713 N N . TYR A 1 205 ? -17.981 -19.147 20.161 1.00 78.81 205 TYR A N 1
ATOM 1714 C CA . TYR A 1 205 ? -18.073 -20.455 20.805 1.00 78.81 205 TYR A CA 1
ATOM 1715 C C . TYR A 1 205 ? -19.510 -20.767 21.250 1.00 78.81 205 TYR A C 1
ATOM 1717 O O . TYR A 1 205 ? -20.043 -21.830 20.934 1.00 78.81 205 TYR A O 1
ATOM 1725 N N . LEU A 1 206 ? -20.186 -19.819 21.907 1.00 78.19 206 LEU A N 1
ATOM 1726 C CA . LEU A 1 206 ? -21.581 -19.977 22.333 1.00 78.19 206 LEU A CA 1
ATOM 1727 C C . LEU A 1 206 ? -22.549 -20.133 21.148 1.00 78.19 206 LEU A C 1
ATOM 1729 O O . LEU A 1 206 ? -23.512 -20.896 21.241 1.00 78.19 206 LEU A O 1
ATOM 1733 N N . LYS A 1 207 ? -22.320 -19.433 20.028 1.00 87.00 207 LYS A N 1
ATOM 1734 C CA . LYS A 1 207 ? -23.113 -19.605 18.797 1.00 87.00 207 LYS A CA 1
ATOM 1735 C C . LYS A 1 207 ? -22.890 -20.982 18.177 1.00 87.00 207 LYS A C 1
ATOM 1737 O O . LYS A 1 207 ? -23.869 -21.638 17.826 1.00 87.00 207 LYS A O 1
ATOM 1742 N N . ALA A 1 208 ? -21.640 -21.428 18.076 1.00 82.62 208 ALA A N 1
ATOM 1743 C CA . ALA A 1 208 ? -21.298 -22.747 17.553 1.00 82.62 208 ALA A CA 1
ATOM 1744 C C . ALA A 1 208 ? -21.896 -23.866 18.421 1.00 82.62 208 ALA A C 1
ATOM 1746 O O . ALA A 1 208 ? -22.470 -24.816 17.892 1.00 82.62 208 ALA A O 1
ATOM 1747 N N . GLN A 1 209 ? -21.853 -23.710 19.747 1.00 79.94 209 GLN A N 1
ATOM 1748 C CA . GLN A 1 209 ? -22.478 -24.640 20.685 1.00 79.94 209 GLN A CA 1
ATOM 1749 C C . GLN A 1 209 ? -23.999 -24.701 20.496 1.00 79.94 209 GLN A C 1
ATOM 1751 O O . GLN A 1 209 ? -24.549 -25.788 20.348 1.00 79.94 209 GLN A O 1
ATOM 1756 N N . LYS A 1 210 ? -24.683 -23.552 20.398 1.00 85.12 210 LYS A N 1
ATOM 1757 C CA . LYS A 1 210 ? -26.132 -23.520 20.126 1.00 85.12 210 LYS A CA 1
ATOM 1758 C C . LYS A 1 210 ? -26.499 -24.192 18.803 1.00 85.12 210 LYS A C 1
ATOM 1760 O O . LYS A 1 210 ? -27.471 -24.936 18.752 1.00 85.12 210 LYS A O 1
ATOM 1765 N N . GLN A 1 211 ? -25.726 -23.958 17.743 1.00 84.19 211 GLN A N 1
ATOM 1766 C CA . GLN A 1 211 ? -25.958 -24.602 16.447 1.00 84.19 211 GLN A CA 1
ATOM 1767 C C . GLN A 1 211 ? -25.766 -26.120 16.519 1.00 84.19 211 GLN A C 1
ATOM 1769 O O . GLN A 1 211 ? -26.554 -26.868 15.937 1.00 84.19 211 GLN A O 1
ATOM 1774 N N . HIS A 1 212 ? -24.752 -26.579 17.252 1.00 81.00 212 HIS A N 1
ATOM 1775 C CA . HIS A 1 212 ? -24.517 -27.999 17.484 1.00 81.00 212 HIS A CA 1
ATOM 1776 C C . HIS A 1 212 ? -25.663 -28.643 18.286 1.00 81.00 212 HIS A C 1
ATOM 1778 O O . HIS A 1 212 ? -26.166 -29.700 17.900 1.00 81.00 212 HIS A O 1
ATOM 1784 N N . ASP A 1 213 ? -26.142 -27.982 19.341 1.00 82.50 213 ASP A N 1
ATOM 1785 C CA . ASP A 1 213 ? -27.268 -28.453 20.158 1.00 82.50 213 ASP A CA 1
ATOM 1786 C C . ASP A 1 213 ? -28.580 -28.491 19.353 1.00 82.50 213 ASP A C 1
ATOM 1788 O O . ASP A 1 213 ? -29.360 -29.440 19.452 1.00 82.50 213 ASP A O 1
ATOM 1792 N N . GLU A 1 214 ? -28.824 -27.501 18.491 1.00 84.19 214 GLU A N 1
ATOM 1793 C CA . GLU A 1 214 ? -29.966 -27.498 17.570 1.00 84.19 214 GLU A CA 1
ATOM 1794 C C . GLU A 1 214 ? -29.897 -28.643 16.551 1.00 84.19 214 GLU A C 1
ATOM 1796 O O . GLU A 1 214 ? -30.919 -29.269 16.251 1.00 84.19 214 GLU A O 1
ATOM 1801 N N . GLN A 1 215 ? -28.708 -28.942 16.019 1.00 82.06 215 GLN A N 1
ATOM 1802 C CA . GLN A 1 215 ? -28.505 -30.077 15.117 1.00 82.06 215 GLN A CA 1
ATOM 1803 C C . GLN A 1 215 ? -28.723 -31.414 15.833 1.00 82.06 215 GLN A C 1
ATOM 1805 O O . GLN A 1 215 ? -29.426 -32.277 15.297 1.00 82.06 215 GLN A O 1
ATOM 1810 N N . GLN A 1 216 ? -28.207 -31.575 17.056 1.00 75.31 216 GLN A N 1
ATOM 1811 C CA . GLN A 1 216 ? -28.467 -32.763 17.873 1.00 75.31 216 GLN A CA 1
ATOM 1812 C C . GLN A 1 216 ? -29.956 -32.931 18.181 1.00 75.31 216 GLN A C 1
ATOM 1814 O O . GLN A 1 216 ? -30.497 -34.024 18.009 1.00 75.31 216 GLN A O 1
ATOM 1819 N N . ASN A 1 217 ? -30.648 -31.857 18.568 1.00 83.00 217 ASN A N 1
ATOM 1820 C CA . ASN A 1 217 ? -32.080 -31.904 18.858 1.00 83.00 217 ASN A CA 1
ATOM 1821 C C . ASN A 1 217 ? -32.910 -32.283 17.624 1.00 83.00 217 ASN A C 1
ATOM 1823 O O . ASN A 1 217 ? -33.849 -33.078 17.729 1.00 83.00 217 ASN A O 1
ATOM 1827 N N . LYS A 1 218 ? -32.555 -31.771 16.437 1.00 86.50 218 LYS A N 1
ATOM 1828 C CA . 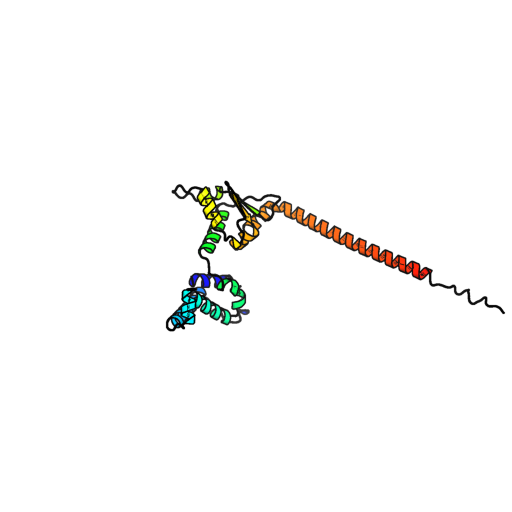LYS A 1 218 ? -33.195 -32.172 15.173 1.00 86.50 218 LYS A CA 1
ATOM 1829 C C . LYS A 1 218 ? -32.978 -33.656 14.884 1.00 86.50 218 LYS A C 1
ATOM 1831 O O . LYS A 1 218 ? -33.950 -34.365 14.633 1.00 86.50 218 LYS A O 1
ATOM 1836 N N . MET A 1 219 ? -31.741 -34.138 15.005 1.00 82.81 219 MET A N 1
ATOM 1837 C CA . MET A 1 219 ? -31.400 -35.545 14.780 1.00 82.81 219 MET A CA 1
ATOM 1838 C C . MET A 1 219 ? -32.124 -36.476 15.764 1.00 82.81 219 MET A C 1
ATOM 1840 O O . MET A 1 219 ? -32.671 -37.504 15.367 1.00 82.81 219 MET A O 1
ATOM 1844 N N . MET A 1 220 ? -32.206 -36.091 17.039 1.00 78.50 220 MET A N 1
ATOM 1845 C CA . MET A 1 220 ? -32.922 -36.850 18.065 1.00 78.50 220 MET A CA 1
ATOM 1846 C C . MET A 1 220 ? -34.434 -36.876 17.809 1.00 78.50 220 MET A C 1
ATOM 1848 O O . MET A 1 220 ? -35.071 -37.920 17.949 1.00 78.50 220 MET A O 1
ATOM 1852 N N . THR A 1 221 ? -35.006 -35.756 17.360 1.00 84.12 221 THR A N 1
ATOM 1853 C CA . THR A 1 221 ? -36.424 -35.670 16.983 1.00 84.12 221 THR A CA 1
ATOM 1854 C C . THR A 1 221 ? -36.740 -36.559 15.778 1.00 84.12 221 THR A C 1
ATOM 1856 O O . THR A 1 221 ? -37.757 -37.255 15.767 1.00 84.12 221 THR A O 1
ATOM 1859 N N . GLU A 1 222 ? -35.880 -36.572 14.757 1.00 84.56 222 GLU A N 1
ATOM 1860 C CA . GLU A 1 222 ? -36.034 -37.461 13.600 1.00 84.56 222 GLU A CA 1
ATOM 1861 C C . GLU A 1 222 ? -35.880 -38.933 13.983 1.00 84.56 222 GLU A C 1
ATOM 1863 O O . GLU A 1 222 ? -36.685 -39.767 13.555 1.00 84.56 222 GLU A O 1
ATOM 1868 N N . MET A 1 223 ? -34.919 -39.259 14.849 1.00 82.88 223 MET A N 1
ATOM 1869 C CA . MET A 1 223 ? -34.752 -40.611 15.376 1.00 82.88 223 MET A CA 1
ATOM 1870 C C . MET A 1 223 ? -36.002 -41.062 16.145 1.00 82.88 223 MET A C 1
ATOM 1872 O O . MET A 1 223 ? -36.521 -42.143 15.869 1.00 82.88 223 MET A O 1
ATOM 1876 N N . MET A 1 224 ? -36.559 -40.225 17.030 1.00 81.62 224 MET A N 1
ATOM 1877 C CA . MET A 1 224 ? -37.809 -40.535 17.738 1.00 81.62 224 MET A CA 1
ATOM 1878 C C . MET A 1 224 ? -38.989 -40.734 16.782 1.00 81.62 224 MET A C 1
ATOM 1880 O O . MET A 1 224 ? -39.746 -41.689 16.944 1.00 81.62 224 MET A O 1
ATOM 1884 N N . LYS A 1 225 ? -39.132 -39.892 15.748 1.00 84.50 225 LYS A N 1
ATOM 1885 C CA . LYS A 1 225 ? -40.165 -40.079 14.711 1.00 84.50 225 LYS A CA 1
ATOM 1886 C C . LYS A 1 225 ? -39.998 -41.404 13.967 1.00 84.50 225 LYS A C 1
ATOM 1888 O O . LYS A 1 225 ? -40.990 -42.047 13.629 1.00 84.50 225 LYS A O 1
ATOM 1893 N N . THR A 1 226 ? -38.760 -41.811 13.709 1.00 82.19 226 THR A N 1
ATOM 1894 C CA . THR A 1 226 ? -38.453 -43.069 13.016 1.00 82.19 226 THR A CA 1
ATOM 1895 C C . THR A 1 226 ? -38.789 -44.272 13.895 1.00 82.19 226 THR A C 1
ATOM 1897 O O . THR A 1 226 ? -39.438 -45.207 13.427 1.00 82.19 226 THR A O 1
ATOM 1900 N N . ILE A 1 227 ? -38.437 -44.213 15.183 1.00 81.75 227 ILE A N 1
ATOM 1901 C CA . ILE A 1 227 ? -38.783 -45.239 16.176 1.00 81.75 227 ILE A CA 1
ATOM 1902 C C . ILE A 1 227 ? -40.305 -45.349 16.332 1.00 81.75 227 ILE A C 1
ATOM 1904 O O . ILE A 1 227 ? -40.837 -46.457 16.290 1.00 81.75 227 ILE A O 1
ATOM 1908 N N . ALA A 1 228 ? -41.019 -44.223 16.440 1.00 80.50 228 ALA A N 1
ATOM 1909 C CA . ALA A 1 228 ? -42.478 -44.208 16.550 1.00 80.50 228 ALA A CA 1
ATOM 1910 C C . ALA A 1 228 ? -43.148 -44.862 15.327 1.00 80.50 228 ALA A C 1
ATOM 1912 O O . ALA A 1 228 ? -43.979 -45.756 15.482 1.00 80.50 228 ALA A O 1
ATOM 1913 N N . LYS A 1 229 ? -42.710 -44.516 14.107 1.00 81.88 229 LYS A N 1
ATOM 1914 C CA . LYS A 1 229 ? -43.209 -45.143 12.869 1.00 81.88 229 LYS A CA 1
ATOM 1915 C C . LYS A 1 229 ? -42.919 -46.646 12.802 1.00 81.88 229 LYS A C 1
ATOM 1917 O O . LYS A 1 229 ? -43.772 -47.411 12.358 1.00 81.88 229 LYS A O 1
ATOM 1922 N N . GLN A 1 230 ? -41.740 -47.088 13.244 1.00 74.56 230 GLN A N 1
ATOM 1923 C CA . GLN A 1 230 ? -41.401 -48.516 13.297 1.00 74.56 230 GLN A CA 1
ATOM 1924 C C . GLN A 1 230 ? -42.247 -49.277 14.330 1.00 74.56 230 GLN A C 1
ATOM 1926 O O . GLN A 1 230 ? -42.627 -50.423 14.089 1.00 74.56 230 GLN A O 1
ATOM 1931 N N . GLN A 1 231 ? -42.571 -48.657 15.467 1.00 70.06 231 GLN A N 1
ATOM 1932 C CA . GLN A 1 231 ? -43.451 -49.252 16.477 1.00 70.06 231 GLN A CA 1
ATOM 1933 C C . GLN A 1 231 ? -44.899 -49.373 15.979 1.00 70.06 231 GLN A C 1
ATOM 1935 O O . GLN A 1 231 ? -45.511 -50.422 16.176 1.00 70.06 231 GLN A O 1
ATOM 1940 N N . GLU A 1 232 ? -45.418 -48.370 15.267 1.00 67.00 232 GLU A N 1
ATOM 1941 C CA . GLU A 1 232 ? -46.748 -48.421 14.640 1.00 67.00 232 GLU A CA 1
ATOM 1942 C C . GLU A 1 232 ? -46.836 -49.510 13.553 1.00 67.00 232 GLU A C 1
ATOM 1944 O O . GLU A 1 232 ? -47.797 -50.282 13.514 1.00 67.00 232 GLU A O 1
ATOM 1949 N N . GLN A 1 233 ? -45.800 -49.659 12.720 1.00 61.97 233 GLN A N 1
ATOM 1950 C CA . GLN A 1 233 ? -45.742 -50.708 11.689 1.00 61.97 233 GLN A CA 1
ATOM 1951 C C . GLN A 1 233 ? -45.615 -52.127 12.275 1.00 61.97 233 GLN A C 1
ATOM 1953 O O . GLN A 1 233 ? -46.202 -53.080 11.749 1.00 61.97 233 GLN A O 1
ATOM 1958 N N . ASN A 1 234 ? -44.903 -52.281 13.395 1.00 57.88 234 ASN A N 1
ATOM 1959 C CA . ASN A 1 234 ? -44.785 -53.562 14.098 1.00 57.88 234 ASN A CA 1
ATOM 1960 C C . ASN A 1 234 ? -46.062 -53.959 14.862 1.00 57.88 234 ASN A C 1
ATOM 1962 O O . ASN A 1 234 ? -46.266 -55.145 15.123 1.00 57.88 234 ASN A O 1
ATOM 1966 N N . GLN A 1 235 ? -46.941 -53.008 15.196 1.00 55.38 235 GLN A N 1
ATOM 1967 C CA . GLN A 1 235 ? -48.256 -53.299 15.784 1.00 55.38 235 GLN A CA 1
ATOM 1968 C C . GLN A 1 235 ? -49.298 -53.713 14.731 1.00 55.38 235 GLN A C 1
ATOM 1970 O O . GLN A 1 235 ? -50.190 -54.502 15.036 1.00 55.38 235 GLN A O 1
ATOM 1975 N N . GLN A 1 236 ? -49.165 -53.263 13.478 1.00 54.34 236 GLN A N 1
ATOM 1976 C CA . GLN A 1 236 ? -50.094 -53.605 12.389 1.00 54.34 236 GLN A CA 1
ATOM 1977 C C . GLN A 1 236 ? -49.821 -54.962 11.710 1.00 54.34 236 GLN A C 1
ATOM 1979 O O . GLN A 1 236 ? -50.635 -55.419 10.908 1.00 54.34 236 GLN A O 1
ATOM 1984 N N . SER A 1 237 ? -48.722 -55.652 12.035 1.00 51.47 237 SER A N 1
ATOM 1985 C CA . SER A 1 237 ? -48.286 -56.868 11.331 1.00 51.47 237 SER A CA 1
ATOM 1986 C C . SER A 1 237 ? -48.079 -58.089 12.238 1.00 51.47 237 SER A C 1
ATOM 1988 O O . SER A 1 237 ? -47.045 -58.747 12.188 1.00 51.47 237 SER A O 1
ATOM 1990 N N . LYS A 1 238 ? -49.089 -58.479 13.029 1.00 46.28 238 LYS A N 1
ATOM 1991 C CA . LYS A 1 238 ? -49.183 -59.863 13.545 1.00 46.28 238 LYS A CA 1
ATOM 1992 C C . LYS A 1 238 ? -50.626 -60.388 13.555 1.00 46.28 238 LYS A C 1
ATOM 1994 O O . LYS A 1 238 ? -51.315 -60.235 14.561 1.00 46.28 238 LYS A O 1
ATOM 1999 N N . PRO A 1 239 ? -51.097 -61.085 12.501 1.00 46.06 239 PRO A N 1
ATOM 2000 C CA . PRO A 1 239 ? -52.243 -61.969 12.650 1.00 46.06 239 PRO A CA 1
ATOM 2001 C C . PRO A 1 239 ? -51.810 -63.173 13.499 1.00 46.06 239 PRO A C 1
ATOM 2003 O O . PRO A 1 239 ? -50.876 -63.899 13.159 1.00 46.06 239 PRO A O 1
ATOM 2006 N N . GLY A 1 240 ? -52.465 -63.348 14.646 1.00 45.66 240 GLY A N 1
ATOM 2007 C CA . GLY A 1 240 ? -52.145 -64.390 15.615 1.00 45.66 240 GLY A CA 1
ATOM 2008 C C . GLY A 1 240 ? -52.184 -65.805 15.024 1.00 45.66 240 GLY A C 1
ATOM 2009 O O . GLY A 1 240 ? -53.132 -66.198 14.335 1.00 45.66 240 GLY A O 1
ATOM 2010 N N . LEU A 1 241 ? -51.169 -66.593 15.391 1.00 52.47 241 LEU A N 1
ATOM 2011 C CA . LEU A 1 241 ? -50.994 -68.029 15.120 1.00 52.47 241 LEU A CA 1
ATOM 2012 C C . LEU A 1 241 ? -52.177 -68.919 15.569 1.00 52.47 241 LEU A C 1
ATOM 2014 O O . LEU A 1 241 ? -52.214 -70.098 15.235 1.00 52.47 241 LEU A O 1
ATOM 2018 N N . LEU A 1 242 ? -53.169 -68.365 16.273 1.00 52.38 242 LEU A N 1
ATOM 2019 C CA . LEU A 1 242 ? -54.361 -69.068 16.759 1.00 52.38 242 LEU A CA 1
ATOM 2020 C C . LEU A 1 242 ? -55.528 -69.107 15.752 1.00 52.38 242 LEU A C 1
ATOM 2022 O O . LEU A 1 242 ? -56.475 -69.864 15.947 1.00 52.38 242 LEU A O 1
ATOM 2026 N N . SER A 1 243 ? -55.464 -68.362 14.641 1.00 48.84 243 SER A N 1
ATOM 2027 C CA . SER A 1 243 ? -56.548 -68.334 13.636 1.00 48.84 243 SER A CA 1
ATOM 2028 C C . SER A 1 243 ? -56.597 -69.562 12.706 1.00 48.84 243 SER A C 1
ATOM 2030 O O . SER A 1 243 ? -57.554 -69.723 11.950 1.00 48.84 243 SER A O 1
ATOM 2032 N N . ARG A 1 244 ? -55.609 -70.469 12.770 1.00 52.06 244 ARG A N 1
ATOM 2033 C CA . ARG A 1 244 ? -55.549 -71.690 11.936 1.00 52.06 244 ARG A CA 1
ATOM 2034 C C . ARG A 1 244 ? -56.180 -72.942 12.562 1.00 52.06 244 ARG A C 1
ATOM 2036 O O . ARG A 1 244 ? -56.244 -73.962 11.886 1.00 52.06 244 ARG A O 1
ATOM 2043 N N . LEU A 1 245 ? -56.682 -72.880 13.799 1.00 48.72 245 LEU A N 1
ATOM 2044 C CA . LEU A 1 245 ? -57.294 -74.036 14.483 1.00 48.72 245 LEU A CA 1
ATOM 2045 C C . LEU A 1 245 ? -58.833 -74.066 14.453 1.00 48.72 245 LEU A C 1
ATOM 2047 O O . LEU A 1 245 ? -59.429 -75.054 14.873 1.00 48.72 245 LEU A O 1
ATOM 2051 N N . PHE A 1 246 ? -59.488 -73.048 13.886 1.00 58.16 246 PHE A N 1
ATOM 2052 C CA . PHE A 1 246 ? -60.949 -73.009 13.749 1.00 58.16 246 PHE A CA 1
ATOM 2053 C C . PHE A 1 246 ? -61.383 -72.740 12.304 1.00 58.16 246 PHE A C 1
ATOM 2055 O O . PHE A 1 246 ? -62.015 -71.736 11.993 1.00 58.16 246 PHE A O 1
ATOM 2062 N N . LYS A 1 247 ? -61.086 -73.684 11.408 1.00 43.94 247 LYS A N 1
ATOM 2063 C CA . LYS A 1 247 ? -61.958 -73.954 10.258 1.00 43.94 247 LYS A CA 1
ATOM 2064 C C . LYS A 1 247 ? -62.433 -75.398 10.369 1.00 43.94 247 LYS A C 1
ATOM 2066 O O . LYS A 1 247 ? -61.712 -76.332 10.039 1.00 43.94 247 LYS A O 1
ATOM 2071 N N . ARG A 1 248 ? -63.632 -75.562 10.931 1.00 40.06 248 ARG A N 1
ATOM 2072 C CA . ARG A 1 248 ? -64.370 -76.825 11.003 1.00 40.06 248 ARG A CA 1
ATOM 2073 C C . ARG A 1 248 ? -65.430 -76.823 9.903 1.00 40.06 248 ARG A C 1
ATOM 2075 O O . ARG A 1 248 ? -66.175 -75.853 9.846 1.00 40.06 248 ARG A O 1
ATOM 2082 N N . LYS A 1 249 ? -65.496 -77.964 9.208 1.00 40.06 249 LYS A N 1
ATOM 2083 C CA . LYS A 1 249 ? -66.630 -78.567 8.484 1.00 40.06 249 LYS A CA 1
ATOM 2084 C C . LYS A 1 249 ? -67.231 -77.800 7.311 1.00 40.06 249 LYS A C 1
ATOM 2086 O O . LYS A 1 249 ? -67.795 -76.713 7.524 1.00 40.06 249 LYS A O 1
#

Foldseek 3Di:
DLLVLLVVVVPPPDDDDCVPDPDRCPVVPDPSSVVSSVQLVVQVVVQVVPDDPVNVVLCVVPVCRSSLVSVLVVCVVVVCNVVCVVVSVDDPDPLLLVLLVVVVCLCVVLVVPQKADDPVDLFKIKGFLCSCVVVPDPDPDDSVVVQVVSLVSDDVVLVQWPDDDPTTTMGTQVSSCVSSVHNVSVVVSCVVCVVVVVVVVVVVVVVVVVVVVVVVVVVVVVVVVVVVVVVVVVVVPDDDPPPVPPDDD

Radius of gyration: 33.77 Å; chains: 1; bounding box: 94×107×63 Å

Secondary structure (DSSP, 8-state):
-HHHHHHHHHHHSPPPPGGG-SS-GGGGSS-HHHHHHHHHHHHHHHHHHS--HHHHHHHHH-TTHHHHHHHHHHHHHTT-TTTTHHHHHS---HHHHHHHHHHHHHHHHTTTTTEEE-TT-SSEEEEEGGGGGGG--SS---HHHHHHHHHTTS-GGGT-EEEEETTEEEEEHHHHHHHHTS-HHHHHHHHHTHHHHHHHHHHHHHHHHHHHHHHHHHHHHHHHHHHHHHHHHHHSS---TTTTS----

Organism: NCBI:txid1423814

Sequence (249 aa):
EITKRVYYLSFEAGWLPPEKQKYNYGILQNNINDHIYKAVVYELNQRLVNLSGLDEQDLVDDYLSLTRKIVKELLAKFGLQDELKGIIDHNYDYKVDRNRLTWKMLIKDDDFKHVSFNSEDKQHFTVSKAIFNNLKGSTYENINQTLDNYFNMFPRELGVAIEQYNNGMILDIDKFDEFIGEPLIRQHYNSLHQKDKQTDAMQEYLKAQKQHDEQQNKMMTEMMKTIAKQQEQNQQSKPGLLSRLFKRK

pLDDT: mean 71.8, std 17.52, range [32.41, 97.19]